Protein AF-A0A534B224-F1 (afdb_monomer_lite)

pLDDT: mean 83.34, std 14.62, range [36.91, 98.44]

Foldseek 3Di:
DFQLLLLLLLLVVLLCVQPVVCPQNNPVQLLCLLVVCVVVQPDPPPPDDDDDDLPDAQDPSLSVSSSSSSVSSVVVNCVVAVLVVVLSCVLVVNDVVLVVLLVVLLQLLLVLLPQQDPQAGALVRPSLVVLLVVLVVVVVVVVVVVVPPDVPDPPPPCPPLPPVLVVSLVVSVVSLVVSCVVPVSSSSSSVSSSVVSSVQCSVLVVLVVLLSVLSSQLSSLVSNLVNLCCSQPVVVRFYAHEDPPDDLVRVLVVSCVQQVVLCVVVVLDDDDSVVNNQQYPPDPDHGHRCPSSSSSSSSSSCVSRNVVSVVSSVVSVVVSVVSSGDGDNDSVSSVVSVVSVVVSVVVVD

Sequence (349 aa):
MHERALRTVLLIQAIEETDQDGDVLPMADRVQATRAIEEDSPLGDSSSPVDAQVQAPLSSADEWFLTRRAEALLANLRTRSPGVDHVLAVAGGATWLDRAMLAVAFAVGVVLATLDGDRRINILGLPLIGLIAWNVFAYVALISATLHVHPERVRPRRWRGSLYARWVRARIEALVGHSTRFNAPLAPGLRRFAADWWDIAQPLFMVRARRLLHFAAACVALGLIAGFCVRGFVLRYPAGWHSTFLGPESAHASLIALYGPASALSGIAIPSAQEIAALRWTSPTGGAEAGEWVRLMAWTAMLYIVVPRLLAALASTLELWRLSRRLTIPAALCGYMGVLLVRAHAETT

Radius of gyration: 28.97 Å; chains: 1; bounding box: 60×49×91 Å

Secondary structure (DSSP, 8-state):
--HHHHHHHHHHHHHHHH-SS-SSS-HHHHHHHHHHHHHT-S-TT--------TTSPPPHHHHHHHHHHHHHHHHHHHHH-TTHHHHHHHHTT--HHHHHHHHHHHHHHHHHTTTT-TT-EETT-HHHHHHHHHHHHHHHHHHHHHHT--SS-----HHHHHHHHHHHHHHHHHHHHHHTTT-GGGHHHHHHHHHHHHHHHHHHHHHHHHHHHHHHHHHHHHHHHHHHHIIIIIS-PPEEB--SS--HHHHHHHHHHHHHHHHHHH--PPPPHHHHHHTB-SSSS--B-SHHHHHHHHHHHIIIIIHHHHHHHHHHHHHHHHHHHSPPPPHHHHHHHHHHHHHHHHHH-

Structure (mmCIF, N/CA/C/O backbone):
data_AF-A0A534B224-F1
#
_entry.id   AF-A0A534B224-F1
#
loop_
_atom_site.group_PDB
_atom_site.id
_atom_site.type_symbol
_atom_site.label_atom_id
_atom_site.label_alt_id
_atom_site.label_comp_id
_atom_site.label_asym_id
_atom_site.label_entity_id
_atom_site.label_seq_id
_atom_site.pdbx_PDB_ins_code
_atom_site.Cartn_x
_atom_site.Cartn_y
_atom_site.Cartn_z
_atom_site.occupancy
_atom_site.B_iso_or_equiv
_atom_site.auth_seq_id
_atom_site.auth_comp_id
_atom_site.auth_asym_id
_atom_site.auth_atom_id
_atom_site.pdbx_PDB_model_num
ATOM 1 N N . MET A 1 1 ? -6.129 4.812 24.482 1.00 83.06 1 MET A N 1
ATOM 2 C CA . MET A 1 1 ? -6.363 3.392 24.116 1.00 83.06 1 MET A CA 1
ATOM 3 C C . MET A 1 1 ? -5.811 2.988 22.732 1.00 83.06 1 MET A C 1
ATOM 5 O O . MET A 1 1 ? -5.885 3.761 21.780 1.00 83.06 1 MET A O 1
ATOM 9 N N . HIS A 1 2 ? -5.259 1.769 22.606 1.00 88.44 2 HIS A N 1
ATOM 10 C CA . HIS A 1 2 ? -4.788 1.180 21.333 1.00 88.44 2 HIS A CA 1
ATOM 11 C C . HIS A 1 2 ? -5.952 0.726 20.430 1.00 88.44 2 HIS A C 1
ATOM 13 O O . HIS A 1 2 ? -6.960 0.250 20.940 1.00 88.44 2 HIS A O 1
ATOM 19 N N . GLU A 1 3 ? -5.780 0.753 19.100 1.00 89.75 3 GLU A N 1
ATOM 20 C CA . GLU A 1 3 ? -6.808 0.365 18.110 1.00 89.75 3 GLU A CA 1
ATOM 21 C C . GLU A 1 3 ? -7.477 -0.984 18.403 1.00 89.75 3 GLU A C 1
ATOM 23 O O . GLU A 1 3 ? -8.702 -1.081 18.417 1.00 89.75 3 GLU A O 1
ATOM 28 N N . ARG A 1 4 ? -6.678 -2.030 18.649 1.00 89.19 4 ARG A N 1
ATOM 29 C CA . ARG A 1 4 ? -7.200 -3.380 18.900 1.00 89.19 4 ARG A CA 1
ATOM 30 C C . ARG A 1 4 ? -8.049 -3.432 20.170 1.00 89.19 4 ARG A C 1
ATOM 32 O O . ARG A 1 4 ? -9.108 -4.046 20.135 1.00 89.19 4 ARG A O 1
ATOM 39 N N . ALA A 1 5 ? -7.587 -2.790 21.243 1.00 89.62 5 ALA A N 1
ATOM 40 C CA . ALA A 1 5 ? -8.308 -2.718 22.510 1.00 89.62 5 ALA A CA 1
ATOM 41 C C . ALA A 1 5 ? -9.614 -1.936 22.338 1.00 89.62 5 ALA A C 1
ATOM 43 O O . ALA A 1 5 ? -10.682 -2.468 22.617 1.00 89.62 5 ALA A O 1
ATOM 44 N N . LEU A 1 6 ? -9.545 -0.738 21.748 1.00 90.88 6 LEU A N 1
ATOM 45 C CA . LEU A 1 6 ? -10.708 0.121 21.527 1.00 90.88 6 LEU A CA 1
ATOM 46 C C . LEU A 1 6 ? -11.786 -0.573 20.695 1.00 90.88 6 LEU A C 1
ATOM 48 O O . LEU A 1 6 ? -12.964 -0.508 21.023 1.00 90.88 6 LEU A O 1
ATOM 52 N N . ARG A 1 7 ? -11.385 -1.286 19.641 1.00 91.38 7 ARG A N 1
ATOM 53 C CA . ARG A 1 7 ? -12.313 -2.041 18.803 1.00 91.38 7 ARG A CA 1
ATOM 54 C C . ARG A 1 7 ? -13.016 -3.162 19.571 1.00 91.38 7 ARG A C 1
ATOM 56 O O . ARG A 1 7 ? -14.208 -3.366 19.373 1.00 91.38 7 ARG A O 1
ATOM 63 N N . THR A 1 8 ? -12.289 -3.888 20.419 1.00 92.38 8 THR A N 1
ATOM 64 C CA . THR A 1 8 ? -12.869 -4.937 21.270 1.00 92.38 8 THR A CA 1
ATOM 65 C C . THR A 1 8 ? -13.829 -4.340 22.297 1.00 92.38 8 THR A C 1
ATOM 67 O O . THR A 1 8 ? -14.944 -4.833 22.428 1.00 92.38 8 THR A O 1
ATOM 70 N N . VAL A 1 9 ? -13.439 -3.252 22.967 1.00 93.69 9 VAL A N 1
ATOM 71 C CA . VAL A 1 9 ? -14.279 -2.575 23.966 1.00 93.69 9 VAL A CA 1
ATOM 72 C C . VAL A 1 9 ? -15.565 -2.041 23.330 1.00 93.69 9 VAL A C 1
ATOM 74 O O . VAL A 1 9 ? -16.645 -2.336 23.826 1.00 93.69 9 VAL A O 1
ATOM 77 N N . LEU A 1 10 ? -15.476 -1.339 22.195 1.00 92.06 10 LEU A N 1
ATOM 78 C CA . LEU A 1 10 ? -16.653 -0.820 21.485 1.00 92.06 10 LEU A CA 1
ATOM 79 C C . LEU A 1 10 ? -17.579 -1.931 20.988 1.00 92.06 10 LEU A C 1
ATOM 81 O O . LEU A 1 10 ? -18.794 -1.761 20.988 1.00 92.06 10 LEU A O 1
ATOM 85 N N . LEU A 1 11 ? -17.022 -3.066 20.560 1.00 91.88 11 LEU A N 1
ATOM 86 C CA . LEU A 1 11 ? -17.828 -4.214 20.159 1.00 91.88 11 LEU A CA 1
ATOM 87 C C . LEU A 1 11 ? -18.630 -4.758 21.346 1.00 91.88 11 LEU A C 1
ATOM 89 O O . LEU A 1 11 ? -19.833 -4.964 21.216 1.00 91.88 11 LEU A O 1
ATOM 93 N N . ILE A 1 12 ? -17.973 -4.984 22.486 1.00 93.75 12 ILE A N 1
ATOM 94 C CA . ILE A 1 12 ? -18.629 -5.507 23.688 1.00 93.75 12 ILE A CA 1
ATOM 95 C C . ILE A 1 12 ? -19.667 -4.518 24.214 1.00 93.75 12 ILE A C 1
ATOM 97 O O . ILE A 1 12 ? -20.795 -4.931 24.463 1.00 93.75 12 ILE A O 1
ATOM 101 N N . GLN A 1 13 ? -19.338 -3.226 24.286 1.00 93.38 13 GLN A N 1
ATOM 102 C CA . GLN A 1 13 ? -20.291 -2.178 24.653 1.00 93.38 13 GLN A CA 1
ATOM 103 C C . GLN A 1 13 ? -21.533 -2.219 23.750 1.00 93.38 13 GLN A C 1
ATOM 105 O O . GLN A 1 13 ? -22.661 -2.271 24.236 1.00 93.38 13 GLN A O 1
ATOM 110 N N . ALA A 1 14 ? -21.341 -2.225 22.428 1.00 91.75 14 ALA A N 1
ATOM 111 C CA . ALA A 1 14 ? -22.449 -2.222 21.480 1.00 91.75 14 ALA A CA 1
ATOM 112 C C . ALA A 1 14 ? -23.336 -3.469 21.612 1.00 91.75 14 ALA A C 1
ATOM 114 O O . ALA A 1 14 ? -24.552 -3.374 21.436 1.00 91.75 14 ALA A O 1
ATOM 115 N N . ILE A 1 15 ? -22.749 -4.630 21.923 1.00 91.19 15 ILE A N 1
ATOM 116 C CA . ILE A 1 15 ? -23.513 -5.850 22.183 1.00 91.19 15 ILE A CA 1
ATOM 117 C C . ILE A 1 15 ? -24.259 -5.735 23.510 1.00 91.19 15 ILE A C 1
A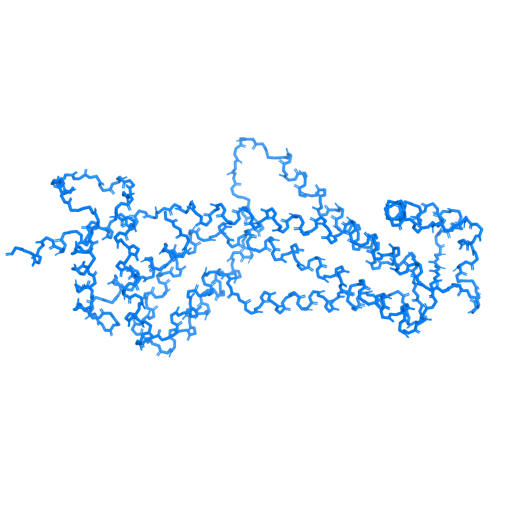TOM 119 O O . ILE A 1 15 ? -25.466 -5.914 23.507 1.00 91.19 15 ILE A O 1
ATOM 123 N N . GLU A 1 16 ? -23.609 -5.379 24.617 1.00 91.75 16 GLU A N 1
ATOM 124 C CA . GLU A 1 16 ? -24.275 -5.302 25.925 1.00 91.75 16 GLU A CA 1
ATOM 125 C C . GLU A 1 16 ? -25.438 -4.300 25.957 1.00 91.75 16 GLU A C 1
ATOM 127 O O . GLU A 1 16 ? -26.444 -4.559 26.616 1.00 91.75 16 GLU A O 1
ATOM 132 N N . GLU A 1 17 ? -25.326 -3.183 25.234 1.00 90.25 17 GLU A N 1
ATOM 133 C CA . GLU A 1 17 ? -26.388 -2.174 25.148 1.00 90.25 17 GLU A CA 1
ATOM 134 C C . GLU A 1 17 ? -27.575 -2.604 24.271 1.00 90.25 17 GLU A C 1
ATOM 136 O O . GLU A 1 17 ? -28.665 -2.046 24.404 1.00 90.25 17 GLU A O 1
ATOM 141 N N . THR A 1 18 ? -27.376 -3.568 23.366 1.00 89.44 18 THR A N 1
ATOM 142 C CA . THR A 1 18 ? -28.426 -4.063 22.457 1.00 89.44 18 THR A CA 1
ATOM 143 C C . THR A 1 18 ? -28.993 -5.423 22.863 1.00 89.44 18 THR A C 1
ATOM 145 O O . THR A 1 18 ? -30.154 -5.694 22.580 1.00 89.44 18 THR A O 1
ATOM 148 N N . ASP A 1 19 ? -28.205 -6.245 23.550 1.00 89.44 19 ASP A N 1
ATOM 149 C CA . ASP A 1 19 ? -28.569 -7.532 24.134 1.00 89.44 19 ASP A CA 1
ATOM 150 C C . ASP A 1 19 ? -28.943 -7.321 25.609 1.00 89.44 19 ASP A C 1
ATOM 152 O O . ASP A 1 19 ? -28.160 -7.623 26.510 1.00 89.44 19 ASP A O 1
ATOM 156 N N . GLN A 1 20 ? -30.098 -6.707 25.879 1.00 84.44 20 GLN A N 1
ATOM 157 C CA . GLN A 1 20 ? -30.516 -6.450 27.266 1.00 84.44 20 GLN A CA 1
ATOM 158 C C . GLN A 1 20 ? -30.971 -7.724 27.986 1.00 84.44 20 GLN A C 1
ATOM 160 O O . GLN A 1 20 ? -30.754 -7.840 29.191 1.00 84.44 20 GLN A O 1
ATOM 165 N N . ASP A 1 21 ? -31.510 -8.688 27.240 1.00 84.50 21 ASP A N 1
ATOM 166 C CA . ASP A 1 21 ? -32.014 -9.959 27.771 1.00 84.50 21 ASP A CA 1
ATOM 167 C C . ASP A 1 21 ? -30.888 -10.979 28.034 1.00 84.50 21 ASP A C 1
ATOM 169 O O . ASP A 1 21 ? -31.048 -11.903 28.831 1.00 84.50 21 ASP A O 1
ATOM 173 N N . GLY A 1 22 ? -29.703 -10.775 27.444 1.00 85.75 22 GLY A N 1
ATOM 174 C CA . GLY A 1 22 ? -28.538 -11.636 27.653 1.00 85.75 22 GLY A CA 1
ATOM 175 C C . GLY A 1 22 ? -28.543 -12.901 26.797 1.00 85.75 22 GLY A C 1
ATOM 176 O O . GLY A 1 22 ? -27.913 -13.891 27.172 1.00 85.75 22 GLY A O 1
ATOM 177 N N . ASP A 1 23 ? -29.220 -12.862 25.652 1.00 85.44 23 ASP A N 1
ATOM 178 C CA . ASP A 1 23 ? -29.338 -13.967 24.701 1.00 85.44 23 ASP A CA 1
ATOM 179 C C . ASP A 1 23 ? -27.986 -14.328 24.071 1.00 85.44 23 ASP A C 1
ATOM 181 O O . ASP A 1 23 ? -27.708 -15.489 23.762 1.00 85.44 23 ASP A O 1
ATOM 185 N N . VAL A 1 24 ? -27.127 -13.327 23.858 1.00 84.62 24 VAL A N 1
ATOM 186 C CA . VAL A 1 24 ? -25.802 -13.495 23.241 1.00 84.62 24 VAL A CA 1
ATOM 187 C C . VAL A 1 24 ? -24.714 -13.580 24.306 1.00 84.62 24 VAL A C 1
ATOM 189 O O . VAL A 1 24 ? -23.822 -14.433 24.246 1.00 84.62 24 VAL A O 1
ATOM 192 N N . LEU A 1 25 ? -24.766 -12.653 25.257 1.00 88.62 25 LEU A N 1
ATOM 193 C CA . LEU A 1 25 ? -23.833 -12.505 26.363 1.00 88.62 25 LEU A CA 1
ATOM 194 C C . LEU A 1 25 ? -24.639 -12.582 27.664 1.00 88.62 25 LEU A C 1
ATOM 196 O O . LEU A 1 25 ? -25.170 -11.553 28.093 1.00 88.62 25 LEU A O 1
ATOM 200 N N . PRO A 1 26 ? -24.725 -13.769 28.297 1.00 90.56 26 PRO A N 1
ATOM 201 C CA . PRO A 1 26 ? -25.485 -13.960 29.527 1.00 90.56 26 PRO A CA 1
ATOM 202 C C . PRO A 1 26 ? -25.066 -12.989 30.629 1.00 90.56 26 PRO A C 1
ATOM 204 O O . PRO A 1 26 ? -23.881 -12.690 30.783 1.00 90.56 26 PRO A O 1
ATOM 207 N N . MET A 1 27 ? -26.023 -12.540 31.445 1.00 88.88 27 MET A N 1
ATOM 208 C CA . MET A 1 27 ? -25.743 -11.612 32.552 1.00 88.88 27 MET A CA 1
ATOM 209 C C . MET A 1 27 ? -24.713 -12.174 33.536 1.00 88.88 27 MET A C 1
ATOM 211 O O . MET A 1 27 ? -23.845 -11.438 33.998 1.00 88.88 27 MET A O 1
ATOM 215 N N . ALA A 1 28 ? -24.751 -13.487 33.787 1.00 87.75 28 ALA A N 1
ATOM 216 C CA . ALA A 1 28 ? -23.775 -14.166 34.636 1.00 87.75 28 ALA A CA 1
ATOM 217 C C . ALA A 1 28 ? -22.335 -13.980 34.128 1.00 87.75 28 ALA A C 1
ATOM 219 O O . ALA A 1 28 ? -21.459 -13.629 34.913 1.00 87.75 28 ALA A O 1
ATOM 220 N N . ASP A 1 29 ? -22.102 -14.119 32.818 1.00 89.88 29 ASP A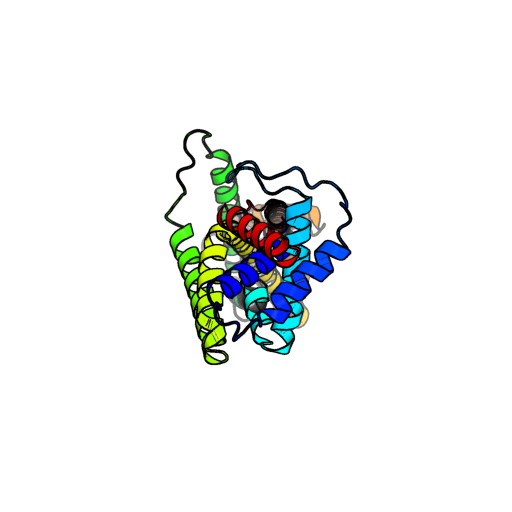 N 1
ATOM 221 C CA . ASP A 1 29 ? -20.779 -13.915 32.218 1.00 89.88 29 ASP A CA 1
ATOM 222 C C . ASP A 1 29 ? -20.327 -12.455 32.351 1.00 89.88 29 ASP A C 1
ATOM 224 O O . ASP A 1 29 ? -19.154 -12.190 32.611 1.00 89.88 29 ASP A O 1
ATOM 228 N N . ARG A 1 30 ? -21.254 -11.498 32.188 1.00 90.25 30 ARG A N 1
ATOM 229 C CA . ARG A 1 30 ? -20.976 -10.054 32.312 1.00 90.25 30 ARG A CA 1
ATOM 230 C C . ARG A 1 30 ? -20.529 -9.680 33.716 1.00 90.25 30 ARG A C 1
ATOM 232 O O . ARG A 1 30 ? -19.596 -8.891 33.853 1.00 90.25 30 ARG A O 1
ATOM 239 N N . VAL A 1 31 ? -21.204 -10.234 34.720 1.00 87.88 31 VAL A N 1
ATOM 240 C CA . VAL A 1 31 ? -20.917 -10.028 36.142 1.00 87.88 31 VAL A CA 1
ATOM 241 C C . VAL A 1 31 ? -19.627 -10.738 36.540 1.00 87.88 31 VAL A C 1
ATOM 243 O O . VAL A 1 31 ? -18.758 -10.133 37.161 1.00 87.88 31 VAL A O 1
ATOM 246 N N . GLN A 1 32 ? -19.458 -11.998 36.131 1.00 87.81 32 GLN A N 1
ATOM 247 C CA . GLN A 1 32 ? -18.243 -12.765 36.398 1.00 87.81 32 GLN A CA 1
ATOM 248 C C . GLN A 1 32 ? -17.008 -12.080 35.803 1.00 87.81 32 GLN A C 1
ATOM 250 O O . GLN A 1 32 ? -15.982 -11.996 36.469 1.00 87.81 32 GLN A O 1
ATOM 255 N N . ALA A 1 33 ? -17.105 -11.554 34.578 1.00 88.69 33 ALA A N 1
ATOM 256 C CA . ALA A 1 33 ? -16.012 -10.821 33.947 1.00 88.69 33 ALA A CA 1
ATOM 257 C C . ALA A 1 33 ? -15.689 -9.499 34.657 1.00 88.69 33 ALA A C 1
ATOM 259 O O . ALA A 1 33 ? -14.536 -9.088 34.646 1.00 88.69 33 ALA A O 1
ATOM 260 N N . THR A 1 34 ? -16.674 -8.828 35.261 1.00 88.06 34 THR A N 1
ATOM 261 C CA . THR A 1 34 ? -16.423 -7.649 36.104 1.00 88.06 34 THR A CA 1
ATOM 262 C C . THR A 1 34 ? -15.674 -8.055 37.371 1.00 88.06 34 THR A C 1
ATOM 264 O O . THR A 1 34 ? -14.555 -7.590 37.580 1.00 88.06 34 THR A O 1
ATOM 267 N N . ARG A 1 35 ? -16.229 -8.994 38.151 1.00 84.94 35 ARG A N 1
ATOM 268 C CA . ARG A 1 35 ? -15.642 -9.437 39.426 1.00 84.94 35 ARG A CA 1
ATOM 269 C C . ARG A 1 35 ? -14.226 -9.982 39.272 1.00 84.94 35 ARG A C 1
ATOM 271 O O . ARG A 1 35 ? -13.337 -9.579 40.008 1.00 84.94 35 ARG A O 1
ATOM 278 N N . ALA A 1 36 ? -13.993 -10.830 38.270 1.00 85.38 36 ALA A N 1
ATOM 279 C CA . ALA A 1 36 ? -12.676 -11.420 38.036 1.00 85.38 36 ALA A CA 1
ATOM 280 C C . ALA A 1 36 ? -11.583 -10.372 37.757 1.00 85.38 36 ALA A C 1
ATOM 282 O O . ALA A 1 36 ? -10.419 -10.616 38.050 1.00 85.38 36 ALA A O 1
ATOM 283 N N . ILE A 1 37 ? -11.934 -9.218 37.176 1.00 86.88 37 ILE A N 1
ATOM 284 C CA . ILE A 1 37 ? -10.973 -8.144 36.890 1.00 86.88 37 ILE A CA 1
ATOM 285 C C . ILE A 1 37 ? -10.833 -7.179 38.071 1.00 86.88 37 ILE A C 1
ATOM 287 O O . ILE A 1 37 ? -9.756 -6.621 38.258 1.00 86.88 37 ILE A O 1
ATOM 291 N N . GLU A 1 38 ? -11.881 -6.991 38.875 1.00 80.75 38 GLU A N 1
ATOM 292 C CA . GLU A 1 38 ? -11.796 -6.240 40.136 1.00 80.75 38 GLU A CA 1
ATOM 293 C C . GLU A 1 38 ? -10.892 -6.950 41.148 1.00 80.75 38 GLU A C 1
ATOM 295 O O . GLU A 1 38 ? -10.031 -6.307 41.744 1.00 80.75 38 GLU A O 1
ATOM 300 N N . GLU A 1 39 ? -11.027 -8.274 41.277 1.00 78.81 39 GLU A N 1
ATOM 301 C CA . GLU A 1 39 ? -10.177 -9.111 42.137 1.00 78.81 39 GLU A CA 1
ATOM 302 C C . GLU A 1 39 ? -8.695 -9.068 41.722 1.00 78.81 39 GLU A C 1
ATOM 304 O O . GLU A 1 39 ? -7.812 -9.101 42.576 1.00 78.81 39 GLU A O 1
ATOM 309 N N . ASP A 1 40 ? -8.421 -8.959 40.419 1.00 72.19 40 ASP A N 1
ATOM 310 C CA . ASP A 1 40 ? -7.070 -8.938 39.837 1.00 72.19 40 ASP A CA 1
ATOM 311 C C . ASP A 1 40 ? -6.558 -7.502 39.584 1.00 72.19 40 ASP A C 1
ATOM 313 O O . ASP A 1 40 ? -5.536 -7.292 38.921 1.00 72.19 40 ASP A O 1
ATOM 317 N N . SER A 1 41 ? -7.283 -6.483 40.067 1.00 68.94 41 SER A N 1
ATOM 318 C CA . SER A 1 41 ? -6.959 -5.083 39.804 1.00 68.94 41 SER A CA 1
ATOM 319 C C . SER A 1 41 ? -5.639 -4.697 40.490 1.00 68.94 41 SER A C 1
ATOM 321 O O . SER A 1 41 ? -5.540 -4.729 41.718 1.00 68.94 41 SER A O 1
ATOM 323 N N . PRO A 1 42 ? -4.613 -4.248 39.739 1.00 61.03 42 PRO A N 1
ATOM 324 C CA . PRO A 1 42 ? -3.318 -3.850 40.300 1.00 61.03 42 PRO A CA 1
ATOM 325 C C . PRO A 1 42 ? -3.377 -2.542 41.112 1.00 61.03 42 PRO A C 1
ATOM 327 O O . PRO A 1 42 ? -2.358 -2.094 41.633 1.00 61.03 42 PRO A O 1
ATOM 330 N N . LEU A 1 43 ? -4.551 -1.910 41.187 1.00 56.69 43 LEU A N 1
ATOM 331 C CA . LEU A 1 43 ? -4.833 -0.668 41.901 1.00 56.69 43 LEU A CA 1
ATOM 332 C C . LEU A 1 43 ? -5.905 -0.936 42.967 1.00 56.69 43 LEU A C 1
ATOM 334 O O . LEU A 1 43 ? -7.001 -0.384 42.913 1.00 56.69 43 LEU A O 1
ATOM 338 N N . GLY A 1 44 ? -5.607 -1.823 43.917 1.00 47.72 44 GLY A N 1
ATOM 339 C CA . GLY A 1 44 ? -6.351 -1.862 45.176 1.00 47.72 44 GLY A CA 1
ATOM 340 C C . GLY A 1 44 ? -6.197 -0.515 45.895 1.00 47.72 44 GLY A C 1
ATOM 341 O O . GLY A 1 44 ? -5.083 -0.001 45.979 1.00 47.72 44 GLY A O 1
ATOM 342 N N . ASP A 1 45 ? -7.305 0.051 46.375 1.00 46.28 45 ASP A N 1
ATOM 343 C CA . ASP A 1 45 ? -7.405 1.259 47.222 1.00 46.28 45 ASP A CA 1
ATOM 344 C C . ASP A 1 45 ? -7.381 2.667 46.588 1.00 46.28 45 ASP A C 1
ATOM 346 O O . ASP A 1 45 ? -7.173 3.652 47.296 1.00 46.28 45 ASP A O 1
ATOM 350 N N . SER A 1 46 ? -7.700 2.851 45.303 1.00 44.88 46 SER A N 1
ATOM 351 C CA . SER A 1 46 ? -8.012 4.198 44.768 1.00 44.88 46 SER A CA 1
ATOM 352 C C . SER A 1 46 ? -9.497 4.424 44.475 1.00 44.88 46 SER A C 1
ATOM 354 O O . SER A 1 46 ? -9.869 5.130 43.541 1.00 44.88 46 SER A O 1
ATOM 356 N N . SER A 1 47 ? -10.375 3.881 45.318 1.00 44.44 47 SER A N 1
ATOM 357 C CA . SER A 1 47 ? -11.772 4.311 45.395 1.00 44.44 47 SER A CA 1
ATOM 358 C C . SER A 1 47 ? -11.867 5.640 46.156 1.00 44.44 47 SER A C 1
ATOM 360 O O . SER A 1 47 ? -12.092 5.660 47.366 1.00 44.44 47 SER A O 1
ATOM 362 N N . SER A 1 48 ? -11.702 6.770 45.461 1.00 41.06 48 SER A N 1
ATOM 363 C CA . SER A 1 48 ? -12.294 8.024 45.945 1.00 41.06 48 SER A CA 1
ATOM 364 C C . SER A 1 48 ? -13.789 8.039 45.606 1.00 41.06 48 SER A C 1
ATOM 366 O O . SER A 1 48 ? -14.157 7.639 44.498 1.00 41.06 48 SER A O 1
ATOM 368 N N . PRO A 1 49 ? -14.658 8.489 46.532 1.00 44.72 49 PRO A N 1
ATOM 369 C CA . PRO A 1 49 ? -16.092 8.476 46.313 1.00 44.72 49 PRO A CA 1
ATOM 370 C C . PRO A 1 49 ? -16.478 9.433 45.187 1.00 44.72 49 PRO A C 1
ATOM 372 O O . PRO A 1 49 ? -16.042 10.580 45.145 1.00 44.72 49 PRO A O 1
ATOM 375 N N . VAL A 1 50 ? -17.305 8.899 44.291 1.00 49.12 50 VAL A N 1
ATOM 376 C CA . VAL A 1 50 ? -18.475 9.520 43.661 1.00 49.12 50 VAL A CA 1
ATOM 377 C C . VAL A 1 50 ? -18.615 11.021 43.940 1.00 49.12 50 VAL A C 1
ATOM 379 O O . VAL A 1 50 ? -19.281 11.412 44.886 1.00 49.12 50 VAL A O 1
ATOM 382 N N . ASP A 1 51 ? -18.051 11.846 43.060 1.00 36.91 51 ASP A N 1
ATOM 383 C CA . ASP A 1 51 ? -18.644 13.131 42.697 1.00 36.91 51 ASP A CA 1
ATOM 384 C C . ASP A 1 51 ? -18.286 13.481 41.245 1.00 36.91 51 ASP A C 1
ATOM 386 O O . ASP A 1 51 ? -17.154 13.789 40.880 1.00 36.91 51 ASP A O 1
ATOM 390 N N . ALA A 1 52 ? -19.307 13.338 40.401 1.00 44.50 52 ALA A N 1
ATOM 391 C CA . ALA A 1 52 ? -19.520 13.950 39.097 1.00 44.50 52 ALA A CA 1
ATOM 392 C C . ALA A 1 52 ? -18.319 14.623 38.398 1.00 44.50 52 ALA A C 1
ATOM 394 O O . ALA A 1 52 ? -18.170 15.841 38.427 1.00 44.50 52 ALA A O 1
ATOM 395 N N . GLN A 1 53 ? -17.613 13.865 37.558 1.00 42.16 53 GLN A N 1
ATOM 396 C CA . GLN A 1 53 ? -17.079 14.404 36.304 1.00 42.16 53 GLN A CA 1
ATOM 397 C C . GLN A 1 53 ? -17.391 13.442 35.156 1.00 42.16 53 GLN A C 1
ATOM 399 O O . GLN A 1 53 ? -16.544 12.718 34.648 1.00 42.16 53 GLN A O 1
ATOM 404 N N . VAL A 1 54 ? -18.641 13.515 34.687 1.00 47.59 54 VAL A N 1
ATOM 405 C CA . VAL A 1 54 ? -19.183 12.848 33.480 1.00 47.59 54 VAL A CA 1
ATOM 406 C C . VAL A 1 54 ? -18.411 13.223 32.189 1.00 47.59 54 VAL A C 1
ATOM 408 O O . VAL A 1 54 ? -18.708 12.734 31.104 1.00 47.59 54 VAL A O 1
ATOM 411 N N . GLN A 1 55 ? -17.388 14.077 32.285 1.00 46.72 55 GLN A N 1
ATOM 412 C CA . GLN A 1 55 ? -16.596 14.599 31.169 1.00 46.72 55 GLN A CA 1
ATOM 413 C C . GLN A 1 55 ? -15.075 14.525 31.384 1.00 46.72 55 GLN A C 1
ATOM 415 O O . GLN A 1 55 ? -14.333 15.003 30.524 1.00 46.72 55 GLN A O 1
ATOM 420 N N . ALA A 1 56 ? -14.584 13.930 32.480 1.00 54.03 56 ALA A N 1
ATOM 421 C CA . ALA A 1 56 ? -13.150 13.677 32.603 1.00 54.03 56 ALA A CA 1
ATOM 422 C C . ALA A 1 56 ? -12.724 12.569 31.613 1.00 54.03 56 ALA A C 1
ATOM 424 O O . ALA A 1 56 ? -13.470 11.605 31.406 1.00 54.03 56 ALA A O 1
ATOM 425 N N . PRO A 1 57 ? -11.556 12.693 30.957 1.00 67.56 57 PRO A N 1
ATOM 426 C CA . PRO A 1 57 ? -11.015 11.607 30.148 1.00 67.56 57 PRO A CA 1
ATOM 427 C C . PRO A 1 57 ? -10.797 10.366 31.026 1.00 67.56 57 PRO A C 1
ATOM 429 O O . PRO A 1 57 ? -10.325 10.500 32.154 1.00 67.56 57 PRO A O 1
ATOM 432 N N . LEU A 1 58 ? -11.140 9.178 30.505 1.00 77.38 58 LEU A N 1
ATOM 433 C CA . LEU A 1 58 ? -10.928 7.899 31.197 1.00 77.38 58 LEU A CA 1
ATOM 434 C C . LEU A 1 58 ? -9.488 7.804 31.717 1.00 77.38 58 LEU A C 1
ATOM 436 O O . LEU A 1 58 ? -8.541 8.108 30.985 1.00 77.38 58 LEU A O 1
ATOM 440 N N . SER A 1 59 ? -9.324 7.379 32.969 1.00 83.69 59 SER A N 1
ATOM 441 C CA . SER A 1 59 ? -7.998 7.168 33.543 1.00 83.69 59 SER A CA 1
ATOM 442 C C . SER A 1 59 ? -7.318 5.944 32.916 1.00 83.69 59 SER A C 1
ATOM 444 O O . SER A 1 59 ? -7.958 5.078 32.314 1.00 83.69 59 SER A O 1
ATOM 446 N N . SER A 1 60 ? -5.998 5.821 33.081 1.00 82.88 60 SER A N 1
ATOM 447 C CA . SER A 1 60 ? -5.262 4.627 32.634 1.00 82.88 60 SER A CA 1
ATOM 448 C C . SER A 1 60 ? -5.768 3.336 33.296 1.00 82.88 60 SER A C 1
ATOM 450 O O . SER A 1 60 ? -5.695 2.272 32.683 1.00 82.88 60 SER A O 1
ATOM 452 N N . ALA A 1 61 ? -6.278 3.433 34.529 1.00 83.94 61 ALA A N 1
ATOM 453 C CA . ALA A 1 61 ? -6.888 2.324 35.258 1.00 83.94 61 ALA A CA 1
ATOM 454 C C . ALA A 1 61 ? -8.211 1.907 34.606 1.00 83.94 61 ALA A C 1
ATOM 456 O O . ALA A 1 61 ? -8.422 0.726 34.333 1.00 83.94 61 ALA A O 1
ATOM 457 N N . ASP A 1 62 ? -9.041 2.890 34.250 1.00 85.25 62 ASP A N 1
ATOM 458 C CA . ASP A 1 62 ? -10.315 2.660 33.574 1.00 85.25 62 ASP A CA 1
ATOM 459 C C . ASP A 1 62 ? -10.112 2.028 32.193 1.00 85.25 62 ASP A C 1
ATOM 461 O O . ASP A 1 62 ? -10.788 1.066 31.824 1.00 85.25 62 ASP A O 1
ATOM 465 N N . GLU A 1 63 ? -9.138 2.530 31.424 1.00 87.75 63 GLU A N 1
ATOM 466 C CA . GLU A 1 63 ? -8.769 1.944 30.134 1.00 87.75 63 GLU A CA 1
ATOM 467 C C . GLU A 1 63 ? -8.316 0.483 30.279 1.00 87.75 63 GLU A C 1
ATOM 469 O O . GLU A 1 63 ? -8.679 -0.360 29.450 1.00 87.75 63 GLU A O 1
ATOM 474 N N . TRP A 1 64 ? -7.518 0.179 31.308 1.00 88.31 64 TRP A N 1
ATOM 475 C CA . TRP A 1 64 ? -7.042 -1.176 31.584 1.00 88.31 64 TRP A CA 1
ATOM 476 C C . TRP A 1 64 ? -8.200 -2.107 31.950 1.00 88.31 64 TRP A C 1
ATOM 478 O O . TRP A 1 64 ? -8.340 -3.161 31.324 1.00 88.31 64 TRP A O 1
ATOM 488 N N . PHE A 1 65 ? -9.062 -1.683 32.878 1.00 89.75 65 PHE A N 1
ATOM 489 C CA . PHE A 1 65 ? -10.235 -2.437 33.317 1.00 89.75 65 PHE A CA 1
ATOM 490 C C . PHE A 1 65 ? -11.162 -2.753 32.139 1.00 89.75 65 PHE A C 1
ATOM 492 O O . PHE A 1 65 ? -11.459 -3.921 31.875 1.00 89.75 65 PHE A O 1
ATOM 499 N N . LEU A 1 66 ? -11.545 -1.732 31.359 1.00 91.44 66 LEU A N 1
ATOM 500 C CA . LEU A 1 66 ? -12.402 -1.904 30.183 1.00 91.44 66 LEU A CA 1
ATOM 501 C C . LEU A 1 66 ? -11.784 -2.866 29.170 1.00 91.44 66 LEU A C 1
ATOM 503 O O . LEU A 1 66 ? -12.478 -3.731 28.637 1.00 91.44 66 LEU A O 1
ATOM 507 N N . THR A 1 67 ? -10.479 -2.736 28.911 1.00 92.38 67 THR A N 1
ATOM 508 C CA . THR A 1 67 ? -9.775 -3.611 27.965 1.00 92.38 67 THR A CA 1
ATOM 509 C C . THR A 1 67 ? -9.820 -5.062 28.431 1.00 92.38 67 THR A C 1
ATOM 511 O O . THR A 1 67 ? -10.199 -5.935 27.652 1.00 92.38 67 THR A O 1
ATOM 514 N N . ARG A 1 68 ? -9.467 -5.328 29.693 1.00 92.19 68 ARG A N 1
ATOM 515 C CA . ARG A 1 68 ? -9.411 -6.689 30.240 1.00 92.19 68 ARG A CA 1
ATOM 516 C C . ARG A 1 68 ? -10.781 -7.341 30.314 1.00 92.19 68 ARG A C 1
ATOM 518 O O . ARG A 1 68 ? -10.938 -8.469 29.846 1.00 92.19 68 ARG A O 1
ATOM 525 N N . ARG A 1 69 ? -11.783 -6.610 30.802 1.00 92.94 69 ARG A N 1
ATOM 526 C CA . ARG A 1 69 ? -13.169 -7.080 30.841 1.00 92.94 69 ARG A CA 1
ATOM 527 C C . ARG A 1 69 ? -13.680 -7.407 29.438 1.00 92.94 69 ARG A C 1
ATOM 529 O O . ARG A 1 69 ? -14.238 -8.479 29.212 1.00 92.94 69 ARG A O 1
ATOM 536 N N . ALA A 1 70 ? -13.445 -6.521 28.469 1.00 93.75 70 ALA A N 1
ATOM 537 C CA . ALA A 1 70 ? -13.875 -6.749 27.094 1.00 93.75 70 ALA A CA 1
ATOM 538 C C . ALA A 1 70 ? -13.136 -7.926 26.431 1.00 93.75 70 ALA A C 1
ATOM 540 O O . ALA A 1 70 ? -13.735 -8.657 25.646 1.00 93.75 70 ALA A O 1
ATOM 541 N N . GLU A 1 71 ? -11.856 -8.150 26.745 1.00 93.50 71 GLU A N 1
ATOM 542 C CA . GLU A 1 71 ? -11.108 -9.325 26.279 1.00 93.50 71 GLU A CA 1
ATOM 543 C C . GLU A 1 71 ? -11.665 -10.637 26.851 1.00 93.50 71 GLU A C 1
ATOM 545 O O . GLU A 1 71 ? -11.816 -11.601 26.094 1.00 93.50 71 GLU A O 1
ATOM 550 N N . ALA A 1 72 ? -12.024 -10.665 28.139 1.00 92.75 72 ALA A N 1
ATOM 551 C CA . ALA A 1 72 ? -12.654 -11.821 28.778 1.00 92.75 72 ALA A CA 1
ATOM 552 C C . ALA A 1 72 ? -14.024 -12.135 28.151 1.00 92.75 72 ALA A C 1
ATOM 554 O O . ALA A 1 72 ? -14.294 -13.269 27.753 1.00 92.75 72 ALA A O 1
ATOM 555 N N . LEU A 1 73 ? -14.860 -11.112 27.956 1.00 93.06 73 LEU A N 1
ATOM 556 C CA . LEU A 1 73 ? -16.164 -11.277 27.310 1.00 93.06 73 LEU A CA 1
ATOM 557 C C . LEU A 1 73 ? -16.047 -11.658 25.834 1.00 93.06 73 LEU A C 1
ATOM 559 O O . LEU A 1 73 ? -16.831 -12.472 25.350 1.00 93.06 73 LEU A O 1
ATOM 563 N N . LEU A 1 74 ? -15.045 -11.144 25.115 1.00 92.94 74 LEU A N 1
ATOM 564 C CA . LEU A 1 74 ? -14.782 -11.555 23.738 1.00 92.94 74 LEU A CA 1
ATOM 565 C C . LEU A 1 74 ? -14.385 -13.036 23.657 1.00 92.94 74 LEU A C 1
ATOM 567 O O . LEU A 1 74 ? -14.766 -13.710 22.700 1.00 92.94 74 LEU A O 1
ATOM 571 N N . ALA A 1 75 ? -13.636 -13.558 24.634 1.00 91.38 75 ALA A N 1
ATOM 572 C CA . ALA A 1 75 ? -13.299 -14.980 24.688 1.00 91.38 75 ALA A CA 1
ATOM 573 C C . ALA A 1 75 ? -14.560 -15.850 24.828 1.00 91.38 75 ALA A C 1
ATOM 575 O O . ALA A 1 75 ? -14.728 -16.798 24.060 1.00 91.38 75 ALA A O 1
ATOM 576 N N . ASN A 1 76 ? -15.486 -15.465 25.710 1.00 90.38 76 ASN A N 1
ATOM 577 C CA . ASN A 1 76 ? -16.779 -16.141 25.870 1.00 90.38 76 ASN A CA 1
ATOM 578 C C . ASN A 1 76 ? -17.678 -15.981 24.635 1.00 90.38 76 ASN A C 1
ATOM 580 O O . ASN A 1 76 ? -18.392 -16.899 24.243 1.00 90.38 76 ASN A O 1
ATOM 584 N N . LEU A 1 77 ? -17.631 -14.828 23.970 1.00 89.06 77 LEU A N 1
ATOM 585 C CA . LEU A 1 77 ? -18.402 -14.587 22.754 1.00 89.06 77 LEU A CA 1
ATOM 586 C C . LEU A 1 77 ? -17.906 -15.444 21.578 1.00 89.06 77 LEU A C 1
ATOM 588 O O . LEU A 1 77 ? -18.711 -15.924 20.783 1.00 89.06 77 LEU A O 1
ATOM 592 N N . ARG A 1 78 ? -16.592 -15.674 21.468 1.00 89.44 78 ARG A N 1
ATOM 593 C CA . ARG A 1 78 ? -15.991 -16.496 20.403 1.00 89.44 78 ARG A CA 1
ATOM 594 C C . ARG A 1 78 ? -16.435 -17.951 20.436 1.00 89.44 78 ARG A C 1
ATOM 596 O O . ARG A 1 78 ? -16.595 -18.539 19.369 1.00 89.44 78 ARG A O 1
ATOM 603 N N . THR A 1 79 ? -16.640 -18.524 21.622 1.00 86.50 79 THR A N 1
ATOM 604 C CA . THR A 1 79 ? -17.096 -19.918 21.751 1.00 86.50 79 THR A CA 1
ATOM 605 C C . THR A 1 79 ? -18.520 -20.087 21.225 1.00 86.50 79 THR A C 1
ATOM 607 O O . THR A 1 79 ? -18.827 -21.098 20.601 1.00 86.50 79 THR A O 1
ATOM 610 N N . ARG A 1 80 ? -19.371 -19.069 21.411 1.00 84.19 80 ARG A N 1
ATOM 611 C CA . ARG A 1 80 ? -20.769 -19.065 20.953 1.00 84.19 80 ARG A CA 1
ATOM 612 C C . ARG A 1 80 ? -20.934 -18.564 19.517 1.00 84.19 80 ARG A C 1
ATOM 614 O O . ARG A 1 80 ? -21.884 -18.931 18.835 1.00 84.19 80 ARG A O 1
ATOM 621 N N . SER A 1 81 ? -20.050 -17.683 19.051 1.00 82.31 81 SER A N 1
ATOM 622 C CA . SER A 1 81 ? -20.177 -16.970 17.775 1.00 82.31 81 SER A CA 1
ATOM 623 C C . SER A 1 81 ? -18.814 -16.761 17.094 1.00 82.31 81 SER A C 1
ATOM 625 O O . SER A 1 81 ? -18.255 -15.660 17.140 1.00 82.31 81 SER A O 1
ATOM 627 N N . PRO A 1 82 ? -18.286 -17.766 16.367 1.00 78.38 82 PRO A N 1
ATOM 628 C CA . PRO A 1 82 ? -16.971 -17.669 15.720 1.00 78.38 82 PRO A CA 1
ATOM 629 C C . PRO A 1 82 ? -16.905 -16.596 14.616 1.00 78.38 82 PRO A C 1
ATOM 631 O O . PRO A 1 82 ? -15.831 -16.097 14.282 1.00 78.38 82 PRO A O 1
ATOM 634 N N . GLY A 1 83 ? -18.051 -16.173 14.066 1.00 76.19 83 GLY A N 1
ATOM 635 C CA . GLY A 1 83 ? -18.125 -15.121 13.044 1.00 76.19 83 GLY A CA 1
ATOM 636 C C . GLY A 1 83 ? -17.613 -13.744 13.497 1.00 76.19 83 GLY A C 1
ATOM 637 O O . GLY A 1 83 ? -17.291 -12.905 12.653 1.00 76.19 83 GLY A O 1
ATOM 638 N N . VAL A 1 84 ? -17.486 -13.511 14.809 1.00 81.88 84 VAL A N 1
ATOM 639 C CA . VAL A 1 84 ? -17.012 -12.239 15.382 1.00 81.88 84 VAL A CA 1
ATOM 640 C C . VAL A 1 84 ? -15.559 -11.939 15.007 1.00 81.88 84 VAL A C 1
ATOM 642 O O . VAL A 1 84 ? -15.212 -10.781 14.762 1.00 81.88 84 VAL A O 1
ATOM 645 N N . ASP A 1 85 ? -14.714 -12.962 14.864 1.00 82.00 85 ASP A N 1
ATOM 646 C CA . ASP A 1 85 ? -13.318 -12.764 14.462 1.00 82.00 85 ASP A CA 1
ATOM 647 C C . ASP A 1 85 ? -13.197 -12.220 13.038 1.00 82.00 85 ASP A C 1
ATOM 649 O O . ASP A 1 85 ? -12.321 -11.397 12.760 1.00 82.00 85 ASP A O 1
ATOM 653 N N . HIS A 1 86 ? -14.112 -12.604 12.143 1.00 78.06 86 HIS A N 1
ATOM 654 C CA . HIS A 1 86 ? -14.150 -12.051 10.794 1.00 78.06 86 HIS A CA 1
ATOM 655 C C . HIS A 1 86 ? -14.518 -10.562 10.812 1.00 78.06 86 HIS A C 1
ATOM 657 O O . HIS A 1 86 ? -13.865 -9.757 10.145 1.00 78.06 86 HIS A O 1
ATOM 663 N N . VAL A 1 87 ? -15.505 -10.175 11.629 1.00 80.19 87 VAL A N 1
ATOM 664 C CA . VAL A 1 87 ? -15.907 -8.769 11.800 1.00 80.19 87 VAL A CA 1
ATOM 665 C C . VAL A 1 87 ? -14.742 -7.938 12.342 1.00 80.19 87 VAL A C 1
ATOM 667 O O . VAL A 1 87 ? -14.410 -6.894 11.776 1.00 80.19 87 VAL A O 1
ATOM 670 N N . LEU A 1 88 ? -14.059 -8.423 13.384 1.00 82.00 88 LEU A N 1
ATOM 671 C CA . LEU A 1 88 ? -12.896 -7.746 13.962 1.00 82.00 88 LEU A CA 1
ATOM 672 C C . LEU A 1 88 ? -11.717 -7.668 12.976 1.00 82.00 88 LEU A C 1
ATOM 674 O O . LEU A 1 88 ? -11.050 -6.633 12.911 1.00 82.00 88 LEU A O 1
ATOM 678 N N . ALA A 1 89 ? -11.457 -8.713 12.185 1.00 78.88 89 ALA A N 1
ATOM 679 C CA . ALA A 1 89 ? -10.391 -8.713 11.181 1.00 78.88 89 ALA A CA 1
ATOM 680 C C . ALA A 1 89 ? -10.630 -7.666 10.080 1.00 78.88 89 ALA A C 1
ATOM 682 O O . ALA A 1 89 ? -9.725 -6.896 9.740 1.00 78.88 89 ALA A O 1
ATOM 683 N N . VAL A 1 90 ? -11.863 -7.577 9.573 1.00 75.69 90 VAL A N 1
ATOM 684 C CA . VAL A 1 90 ? -12.254 -6.590 8.555 1.00 75.69 90 VAL A CA 1
ATOM 685 C C . VAL A 1 90 ? -12.216 -5.178 9.129 1.00 75.69 90 VAL A C 1
ATOM 687 O O . VAL A 1 90 ? -11.664 -4.279 8.492 1.00 75.69 90 VAL A O 1
ATOM 690 N N . ALA A 1 91 ? -12.740 -4.967 10.337 1.00 77.38 91 ALA A N 1
ATOM 691 C CA . ALA A 1 91 ? -12.673 -3.673 11.012 1.00 77.38 91 ALA A CA 1
ATOM 692 C C . ALA A 1 91 ? -11.214 -3.227 11.266 1.00 77.38 91 ALA A C 1
ATOM 694 O O . ALA A 1 91 ? -10.912 -2.032 11.259 1.00 77.38 91 ALA A O 1
ATOM 695 N N . GLY A 1 92 ? -10.286 -4.183 11.396 1.00 75.50 92 GLY A N 1
ATOM 696 C CA . GLY A 1 92 ? -8.833 -3.971 11.422 1.00 75.50 92 GLY A CA 1
ATOM 697 C C . GLY A 1 92 ? -8.161 -3.760 10.070 1.00 75.50 92 GLY A C 1
ATOM 698 O O . GLY A 1 92 ? -6.950 -3.557 10.023 1.00 75.50 92 GLY A O 1
ATOM 699 N N . GLY A 1 93 ? -8.913 -3.796 8.971 1.00 71.94 93 GLY A N 1
ATOM 700 C CA . GLY A 1 93 ? -8.396 -3.585 7.622 1.00 71.94 93 GLY A CA 1
ATOM 701 C C . GLY A 1 93 ? -7.523 -4.723 7.093 1.00 71.94 93 GLY A C 1
ATOM 702 O O . GLY A 1 93 ? -6.785 -4.500 6.142 1.00 71.94 93 GLY A O 1
ATOM 703 N N . ALA A 1 94 ? -7.569 -5.915 7.695 1.00 66.06 94 ALA A N 1
ATOM 704 C CA . ALA A 1 94 ? -6.859 -7.084 7.192 1.00 66.06 94 ALA A CA 1
ATOM 705 C C . ALA A 1 94 ? -7.783 -7.862 6.255 1.00 66.06 94 ALA A C 1
ATOM 707 O O . ALA A 1 94 ? -8.648 -8.611 6.713 1.00 66.06 94 ALA A O 1
ATOM 708 N N . THR A 1 95 ? -7.635 -7.680 4.938 1.00 73.62 95 THR A N 1
ATOM 709 C CA 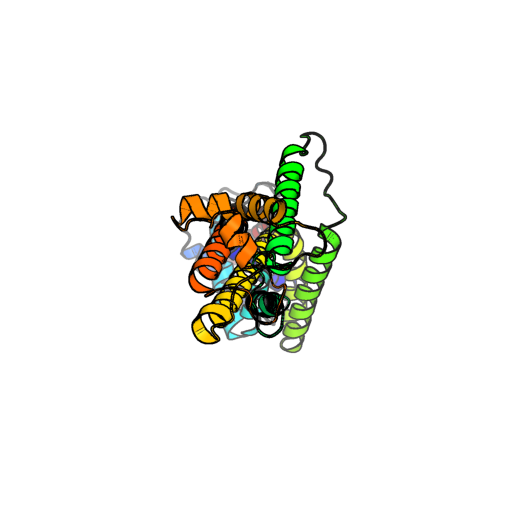. THR A 1 95 ? -8.504 -8.372 3.984 1.00 73.62 95 THR A CA 1
ATOM 710 C C . THR A 1 95 ? -7.729 -9.077 2.880 1.00 73.62 95 THR A C 1
ATOM 712 O O . THR A 1 95 ? -6.718 -8.599 2.374 1.00 73.62 95 THR A O 1
ATOM 715 N N . TRP A 1 96 ? -8.221 -10.251 2.476 1.00 78.69 96 TRP A N 1
ATOM 716 C CA . TRP A 1 96 ? -7.658 -10.996 1.347 1.00 78.69 96 TRP A CA 1
ATOM 717 C C . TRP A 1 96 ? -7.700 -10.187 0.040 1.00 78.69 96 TRP A C 1
ATOM 719 O O . TRP A 1 96 ? -6.846 -10.388 -0.820 1.00 78.69 96 TRP A O 1
ATOM 729 N N . LEU A 1 97 ? -8.645 -9.244 -0.075 1.00 79.38 97 LEU A N 1
ATOM 730 C CA . LEU A 1 97 ? -8.758 -8.326 -1.206 1.00 79.38 97 LEU A CA 1
ATOM 731 C C . LEU A 1 97 ? -7.521 -7.453 -1.381 1.00 79.38 97 LEU A C 1
ATOM 733 O O . LEU A 1 97 ? -7.152 -7.183 -2.517 1.00 79.38 97 LEU A O 1
ATOM 737 N N . ASP A 1 98 ? -6.860 -7.048 -0.295 1.00 85.44 98 ASP A N 1
ATOM 738 C CA . ASP A 1 98 ? -5.640 -6.246 -0.395 1.00 85.44 98 ASP A CA 1
ATOM 739 C C . ASP A 1 98 ? -4.545 -7.058 -1.099 1.00 85.44 98 ASP A C 1
ATOM 741 O O . ASP A 1 98 ? -3.890 -6.569 -2.015 1.00 85.44 98 ASP A O 1
ATOM 745 N N . ARG A 1 99 ? -4.414 -8.346 -0.752 1.00 89.88 99 ARG A N 1
ATOM 746 C CA . ARG A 1 99 ? -3.482 -9.266 -1.424 1.00 89.88 99 ARG A CA 1
ATOM 747 C C . ARG A 1 99 ? -3.875 -9.521 -2.878 1.00 89.88 99 ARG A C 1
ATOM 749 O O . ARG A 1 99 ? -3.006 -9.500 -3.743 1.00 89.88 99 ARG A O 1
ATOM 756 N N . ALA A 1 100 ? -5.163 -9.723 -3.153 1.00 91.00 100 ALA A N 1
ATOM 757 C CA . ALA A 1 100 ? -5.659 -9.900 -4.516 1.00 91.00 100 ALA A CA 1
ATOM 758 C C . ALA A 1 100 ? -5.385 -8.658 -5.383 1.00 91.00 100 ALA A C 1
ATOM 760 O O . ALA A 1 100 ? -4.908 -8.789 -6.504 1.00 91.00 100 ALA A O 1
ATOM 761 N N . MET A 1 101 ? -5.595 -7.454 -4.842 1.00 92.31 101 MET A N 1
ATOM 762 C CA . MET A 1 101 ? -5.283 -6.189 -5.509 1.00 92.31 101 MET A CA 1
ATOM 763 C C . MET A 1 101 ? -3.791 -6.083 -5.846 1.00 92.31 101 MET A C 1
ATOM 765 O O . MET A 1 101 ? -3.448 -5.692 -6.957 1.00 92.31 101 MET A O 1
ATOM 769 N N . LEU A 1 102 ? -2.898 -6.457 -4.922 1.00 95.81 102 LEU A N 1
ATOM 770 C CA . LEU A 1 102 ? -1.454 -6.461 -5.185 1.00 95.81 102 LEU A CA 1
ATOM 771 C C . LEU A 1 102 ? -1.061 -7.480 -6.264 1.00 95.81 102 LEU A C 1
ATOM 773 O O . LEU A 1 102 ? -0.238 -7.166 -7.123 1.00 95.81 102 LEU A O 1
ATOM 777 N N . ALA A 1 103 ? -1.676 -8.666 -6.263 1.00 96.62 103 ALA A N 1
ATOM 778 C CA . ALA A 1 103 ? -1.459 -9.672 -7.302 1.00 96.62 103 ALA A CA 1
ATOM 779 C C . ALA A 1 103 ? -1.933 -9.181 -8.681 1.00 96.62 103 ALA A C 1
ATOM 781 O O . ALA A 1 103 ? -1.207 -9.308 -9.664 1.00 96.62 103 ALA A O 1
ATOM 782 N N . VAL A 1 104 ? -3.111 -8.550 -8.747 1.00 97.38 104 VAL A N 1
ATOM 783 C CA . VAL A 1 104 ? -3.630 -7.928 -9.975 1.00 97.38 104 VAL A CA 1
ATOM 784 C C . VAL A 1 104 ? -2.714 -6.798 -10.438 1.00 97.38 104 VAL A C 1
ATOM 786 O O . VAL A 1 104 ? -2.379 -6.735 -11.614 1.00 97.38 104 VAL A O 1
ATOM 789 N N . ALA A 1 105 ? -2.254 -5.937 -9.531 1.00 97.69 105 ALA A N 1
ATOM 790 C CA . ALA A 1 105 ? -1.324 -4.859 -9.851 1.00 97.69 105 ALA A CA 1
ATOM 791 C C . ALA A 1 105 ? -0.013 -5.394 -10.453 1.00 97.69 105 ALA A C 1
ATOM 793 O O . ALA A 1 105 ? 0.462 -4.883 -11.465 1.00 97.69 105 ALA A O 1
ATOM 794 N N . PHE A 1 106 ? 0.539 -6.466 -9.881 1.00 98.31 106 PHE A N 1
ATOM 795 C CA . PHE A 1 106 ? 1.705 -7.145 -10.443 1.00 98.31 106 PHE A CA 1
ATOM 796 C C . PHE A 1 106 ? 1.423 -7.716 -11.840 1.00 98.31 106 PHE A C 1
ATOM 798 O O . PHE A 1 106 ? 2.193 -7.470 -12.767 1.00 98.31 106 PHE A O 1
ATOM 805 N N . ALA A 1 107 ? 0.300 -8.417 -12.018 1.00 97.88 107 ALA A N 1
ATOM 806 C CA . ALA A 1 107 ? -0.100 -8.964 -13.314 1.00 97.88 107 ALA A CA 1
ATOM 807 C C . ALA A 1 107 ? -0.275 -7.867 -14.379 1.00 97.88 107 ALA A C 1
ATOM 809 O O . ALA A 1 107 ? 0.203 -8.021 -15.500 1.00 97.88 107 ALA A O 1
ATOM 810 N N . VAL A 1 108 ? -0.876 -6.727 -14.019 1.00 97.69 108 VAL A N 1
ATOM 811 C CA . VAL A 1 108 ? -0.972 -5.543 -14.889 1.00 97.69 108 VAL A CA 1
ATOM 812 C C . VAL A 1 108 ? 0.416 -5.063 -15.307 1.00 97.69 108 VAL A C 1
ATOM 814 O O . VAL A 1 108 ? 0.622 -4.775 -16.479 1.00 97.69 108 VAL A O 1
ATOM 817 N N . GLY A 1 109 ? 1.381 -5.026 -14.387 1.00 97.00 109 GLY A N 1
ATOM 818 C CA . GLY A 1 109 ? 2.777 -4.721 -14.704 1.00 97.00 109 GLY A CA 1
ATOM 819 C C . GLY A 1 109 ? 3.375 -5.657 -15.757 1.00 97.00 109 GLY A C 1
ATOM 820 O O . GLY A 1 109 ? 3.958 -5.195 -16.735 1.00 97.00 109 GLY A O 1
ATOM 821 N N . VAL A 1 110 ? 3.187 -6.968 -15.590 1.00 96.25 110 VAL A N 1
ATOM 822 C CA . VAL A 1 110 ? 3.667 -7.978 -16.550 1.00 96.25 110 VAL A CA 1
ATOM 823 C C . VAL A 1 110 ? 3.035 -7.774 -17.929 1.00 96.25 110 VAL A C 1
ATOM 825 O O . VAL A 1 110 ? 3.737 -7.819 -18.936 1.00 96.25 110 VAL A O 1
ATOM 828 N N . VAL A 1 111 ? 1.728 -7.500 -17.982 1.00 95.19 111 VAL A N 1
ATOM 829 C CA . VAL A 1 111 ? 1.007 -7.220 -19.235 1.00 95.19 111 VAL A CA 1
ATOM 830 C C . VAL A 1 111 ? 1.479 -5.910 -19.871 1.00 95.19 111 VAL A C 1
ATOM 832 O O . VAL A 1 111 ? 1.669 -5.848 -21.079 1.00 95.19 111 VAL A O 1
ATOM 835 N N . LEU A 1 112 ? 1.742 -4.863 -19.085 1.00 94.50 112 LEU A N 1
ATOM 836 C CA . LEU A 1 112 ? 2.302 -3.613 -19.606 1.00 94.50 112 LEU A CA 1
ATOM 837 C C . LEU A 1 112 ? 3.638 -3.849 -20.320 1.00 94.50 112 LEU A C 1
ATOM 839 O O . LEU A 1 112 ? 3.897 -3.210 -21.338 1.00 94.50 112 LEU A O 1
ATOM 843 N N . ALA A 1 113 ? 4.449 -4.802 -19.850 1.00 92.06 113 ALA A N 1
ATOM 844 C CA . ALA A 1 113 ? 5.711 -5.139 -20.498 1.00 92.06 113 ALA A CA 1
ATOM 845 C C . ALA A 1 113 ? 5.523 -5.706 -21.910 1.00 92.06 113 ALA A C 1
ATOM 847 O O . ALA A 1 113 ? 6.482 -5.695 -22.671 1.00 92.06 113 ALA A O 1
ATOM 848 N N . THR A 1 114 ? 4.343 -6.206 -22.293 1.00 89.19 114 THR A N 1
ATOM 849 C CA . THR A 1 114 ? 4.099 -6.742 -23.644 1.00 89.19 114 THR A CA 1
ATOM 850 C C . THR A 1 114 ? 3.653 -5.676 -24.643 1.00 89.19 114 THR A C 1
ATOM 852 O O . THR A 1 114 ? 3.696 -5.925 -25.844 1.00 89.19 114 THR A O 1
ATOM 855 N N . LEU A 1 115 ? 3.274 -4.478 -24.184 1.00 86.62 115 LEU A N 1
ATOM 856 C CA . LEU A 1 115 ? 2.785 -3.396 -25.051 1.00 86.62 115 LEU A CA 1
ATOM 857 C C . LEU A 1 115 ? 3.878 -2.764 -25.934 1.00 86.62 115 LEU A C 1
ATOM 859 O O . LEU A 1 115 ? 3.557 -2.025 -26.859 1.00 86.62 115 LEU A O 1
ATOM 863 N N . ASP A 1 116 ? 5.152 -3.081 -25.693 1.00 74.12 116 ASP A N 1
ATOM 864 C CA . ASP A 1 116 ? 6.296 -2.600 -26.484 1.00 74.12 116 ASP A CA 1
ATOM 865 C C . ASP A 1 116 ? 6.538 -3.373 -27.800 1.00 74.12 116 ASP A C 1
ATOM 867 O O . ASP A 1 116 ? 7.496 -3.077 -28.518 1.00 74.12 116 ASP A O 1
ATOM 871 N N . GLY A 1 117 ? 5.683 -4.353 -28.129 1.00 73.31 117 GLY A N 1
ATOM 872 C CA . GLY A 1 117 ? 5.692 -5.111 -29.389 1.00 73.31 117 GLY A CA 1
ATOM 873 C C . GLY A 1 117 ? 5.903 -6.622 -29.215 1.00 73.31 117 GLY A C 1
ATOM 874 O O . GLY A 1 117 ? 6.519 -7.076 -28.253 1.00 73.31 117 GLY A O 1
ATOM 875 N N . ASP A 1 118 ? 5.428 -7.431 -30.165 1.00 74.38 118 ASP A N 1
ATOM 876 C CA . ASP A 1 118 ? 5.283 -8.889 -29.974 1.00 74.38 118 ASP A CA 1
ATOM 877 C C . ASP A 1 118 ? 6.591 -9.660 -29.705 1.00 74.38 118 ASP A C 1
ATOM 879 O O . ASP A 1 118 ? 6.588 -10.640 -28.959 1.00 74.38 118 ASP A O 1
ATOM 883 N N . ARG A 1 119 ? 7.729 -9.237 -30.279 1.00 85.19 119 ARG A N 1
ATOM 884 C CA . ARG A 1 119 ? 9.024 -9.953 -30.168 1.00 85.19 119 ARG A CA 1
ATOM 885 C C . ARG A 1 119 ? 10.247 -9.046 -30.010 1.00 85.19 119 ARG A C 1
ATOM 887 O O . ARG A 1 119 ? 11.350 -9.420 -30.395 1.00 85.19 119 ARG A O 1
ATOM 894 N N . ARG A 1 120 ? 10.060 -7.820 -29.519 1.00 89.31 120 ARG A N 1
ATOM 895 C CA . ARG A 1 120 ? 11.129 -6.811 -29.397 1.00 89.31 120 ARG A CA 1
ATOM 896 C C . ARG A 1 120 ? 10.957 -5.994 -28.124 1.00 89.31 120 ARG A C 1
ATOM 898 O O . ARG A 1 120 ? 9.830 -5.733 -27.712 1.00 89.31 120 ARG A O 1
ATOM 905 N N . ILE A 1 121 ? 12.058 -5.582 -27.506 1.00 90.62 121 ILE A N 1
ATOM 906 C CA . ILE A 1 121 ? 12.037 -4.721 -26.318 1.00 90.62 121 ILE A CA 1
ATOM 907 C C . ILE A 1 121 ? 12.392 -3.303 -26.749 1.00 90.62 121 ILE A C 1
ATOM 909 O O . ILE A 1 121 ? 13.534 -3.031 -27.116 1.00 90.62 121 ILE A O 1
ATOM 913 N N . ASN A 1 122 ? 11.407 -2.404 -26.735 1.00 91.44 122 ASN A N 1
ATOM 914 C CA . ASN A 1 122 ? 11.631 -0.997 -27.041 1.00 91.44 122 ASN A CA 1
ATOM 915 C C . ASN A 1 122 ? 12.258 -0.290 -25.843 1.00 91.44 122 ASN A C 1
ATOM 917 O O . ASN A 1 122 ? 11.641 -0.148 -24.793 1.00 91.44 122 ASN A O 1
ATOM 921 N N . ILE A 1 123 ? 13.490 0.172 -26.025 1.00 91.50 123 ILE A N 1
ATOM 922 C CA . ILE A 1 123 ? 14.237 0.933 -25.026 1.00 91.50 123 ILE A CA 1
ATOM 923 C C . ILE A 1 123 ? 13.598 2.320 -24.836 1.00 91.50 123 ILE A C 1
ATOM 925 O O . ILE A 1 123 ? 13.642 2.885 -23.754 1.00 91.50 123 ILE A O 1
ATOM 929 N N . LEU A 1 124 ? 12.914 2.859 -25.849 1.00 86.69 124 LEU A N 1
ATOM 930 C CA . LEU A 1 124 ? 12.050 4.039 -25.708 1.00 86.69 124 LEU A CA 1
ATOM 931 C C . LEU A 1 124 ? 10.583 3.639 -25.483 1.00 86.69 124 LEU A C 1
ATOM 933 O O . LEU A 1 124 ? 9.664 4.320 -25.938 1.00 86.69 124 LEU A O 1
ATOM 937 N N . GLY A 1 125 ? 10.364 2.500 -24.826 1.00 81.44 125 GLY A N 1
ATOM 938 C CA . GLY A 1 125 ? 9.049 1.913 -24.622 1.00 81.44 125 GLY A CA 1
ATOM 939 C C . GLY A 1 125 ? 8.086 2.836 -23.878 1.00 81.44 125 GLY A C 1
ATOM 940 O O . GLY A 1 125 ? 8.394 3.378 -22.810 1.00 81.44 125 GLY A O 1
ATOM 941 N N . LEU A 1 126 ? 6.882 2.982 -24.433 1.00 83.81 126 LEU A N 1
ATOM 942 C CA . LEU A 1 126 ? 5.801 3.783 -23.852 1.00 83.81 126 LEU A CA 1
ATOM 943 C C . LEU A 1 126 ? 5.393 3.338 -22.433 1.00 83.81 126 LEU A C 1
ATOM 945 O O . LEU A 1 126 ? 5.123 4.220 -21.616 1.00 83.81 126 LEU A O 1
ATOM 949 N N . PRO A 1 127 ? 5.358 2.035 -22.079 1.00 90.25 127 PRO A N 1
ATOM 950 C CA . PRO A 1 127 ? 4.930 1.585 -20.758 1.00 90.25 127 PRO A CA 1
ATOM 951 C C . PRO A 1 127 ? 5.833 2.085 -19.631 1.00 90.25 127 PRO A C 1
ATOM 953 O O . PRO A 1 127 ? 5.333 2.608 -18.635 1.00 90.25 127 PRO A O 1
ATOM 956 N N . LEU A 1 128 ? 7.159 1.970 -19.782 1.00 92.62 128 LEU A N 1
ATOM 957 C CA . LEU A 1 128 ? 8.102 2.418 -18.755 1.00 92.62 128 LEU A CA 1
ATOM 958 C C . LEU A 1 128 ? 8.089 3.945 -18.626 1.00 92.62 128 LEU A C 1
ATOM 960 O O . LEU A 1 128 ? 7.965 4.461 -17.515 1.00 92.62 128 LEU A O 1
ATOM 964 N N . ILE A 1 129 ? 8.157 4.665 -19.751 1.00 93.06 129 ILE A N 1
ATOM 965 C CA . ILE A 1 129 ? 8.140 6.135 -19.765 1.00 93.06 129 ILE A CA 1
ATOM 966 C C . ILE A 1 129 ? 6.831 6.661 -19.171 1.00 93.06 129 ILE A C 1
ATOM 968 O O . ILE A 1 129 ? 6.856 7.530 -18.300 1.00 93.06 129 ILE A O 1
ATOM 972 N N . GLY A 1 130 ? 5.690 6.106 -19.587 1.00 93.81 130 GLY A N 1
ATOM 973 C CA . GLY A 1 130 ? 4.377 6.483 -19.073 1.00 93.81 130 GLY A CA 1
ATOM 974 C C . GLY A 1 130 ? 4.257 6.244 -17.569 1.00 93.81 130 GLY A C 1
ATOM 975 O O . GLY A 1 130 ? 3.771 7.112 -16.840 1.00 93.81 130 GLY A O 1
ATOM 976 N N . LEU A 1 131 ? 4.765 5.109 -17.076 1.00 95.25 131 LEU A N 1
ATOM 977 C CA . LEU A 1 131 ? 4.755 4.805 -15.648 1.00 95.25 131 LEU A CA 1
ATOM 978 C C . LEU A 1 131 ? 5.652 5.766 -14.857 1.00 95.25 131 LEU A C 1
ATOM 980 O O . LEU A 1 131 ? 5.247 6.229 -13.789 1.00 95.25 131 LEU A O 1
ATOM 984 N N . ILE A 1 132 ? 6.838 6.104 -15.368 1.00 95.25 132 ILE A N 1
ATOM 985 C CA . ILE A 1 132 ? 7.738 7.081 -14.737 1.00 95.25 132 ILE A CA 1
ATOM 986 C C . ILE A 1 132 ? 7.088 8.466 -14.717 1.00 95.25 132 ILE A C 1
ATOM 988 O O . ILE A 1 132 ? 6.999 9.071 -13.650 1.00 95.25 132 ILE A O 1
ATOM 992 N N . ALA A 1 133 ? 6.563 8.938 -15.850 1.00 94.75 133 ALA A N 1
ATOM 993 C CA . ALA A 1 133 ? 5.900 10.236 -15.957 1.00 94.75 133 ALA A CA 1
ATOM 994 C C . ALA A 1 133 ? 4.718 10.351 -14.982 1.00 94.75 133 ALA A C 1
ATOM 996 O O . ALA A 1 133 ? 4.597 11.338 -14.252 1.00 94.75 133 ALA A O 1
ATOM 997 N N . TRP A 1 134 ? 3.889 9.307 -14.892 1.00 95.00 134 TRP A N 1
ATOM 998 C CA . TRP A 1 134 ? 2.795 9.243 -13.925 1.00 95.00 134 TRP A CA 1
ATOM 999 C C . TRP A 1 134 ? 3.286 9.277 -12.472 1.00 95.00 134 TRP A C 1
ATOM 1001 O O . TRP A 1 134 ? 2.683 9.933 -11.618 1.00 95.00 134 TRP A O 1
ATOM 1011 N N . ASN A 1 135 ? 4.392 8.592 -12.167 1.00 94.56 135 ASN A N 1
ATOM 1012 C CA . ASN A 1 135 ? 4.984 8.608 -10.832 1.00 94.56 135 ASN A CA 1
ATOM 1013 C C . ASN A 1 135 ? 5.524 9.989 -10.462 1.00 94.56 135 ASN A C 1
ATOM 1015 O O . ASN A 1 135 ? 5.193 10.483 -9.386 1.00 94.56 135 ASN A O 1
ATOM 1019 N N . VAL A 1 136 ? 6.266 10.633 -11.363 1.00 92.31 136 VAL A N 1
ATOM 1020 C CA . VAL A 1 136 ? 6.756 12.006 -11.185 1.00 92.31 136 VAL A CA 1
ATOM 1021 C C . VAL A 1 136 ? 5.588 12.960 -10.948 1.00 92.31 136 VAL A C 1
ATOM 1023 O O . VAL A 1 136 ? 5.598 13.694 -9.962 1.00 92.31 136 VAL A O 1
ATOM 1026 N N . PHE A 1 137 ? 4.536 12.889 -11.769 1.00 93.06 137 PHE A N 1
ATOM 1027 C CA . PHE A 1 137 ? 3.320 13.679 -11.572 1.00 93.06 137 PHE A CA 1
ATOM 1028 C C . PHE A 1 137 ? 2.700 13.454 -10.185 1.00 93.06 137 PHE A C 1
ATOM 1030 O O . PHE A 1 137 ? 2.378 14.411 -9.480 1.00 93.06 137 PHE A O 1
ATOM 1037 N N . ALA A 1 138 ? 2.568 12.196 -9.756 1.00 89.81 138 ALA A N 1
ATOM 1038 C CA . ALA A 1 138 ? 2.027 11.871 -8.442 1.00 89.81 138 ALA A CA 1
ATOM 1039 C C . ALA A 1 138 ? 2.894 12.425 -7.298 1.00 89.81 138 ALA A C 1
ATOM 1041 O O . ALA A 1 138 ? 2.345 12.904 -6.306 1.00 89.81 138 ALA A O 1
ATOM 1042 N N . TYR A 1 139 ? 4.223 12.388 -7.421 1.00 89.50 139 TYR A N 1
ATOM 1043 C CA . TYR A 1 139 ? 5.125 12.957 -6.417 1.00 89.50 139 TYR A CA 1
ATOM 1044 C C . TYR A 1 139 ? 5.032 14.479 -6.371 1.00 89.50 139 TYR A C 1
ATOM 1046 O O . TYR A 1 139 ? 4.887 15.034 -5.286 1.00 89.50 139 TYR A O 1
ATOM 1054 N N . VAL A 1 140 ? 5.010 15.149 -7.526 1.00 89.38 140 VAL A N 1
ATOM 1055 C CA . VAL A 1 140 ? 4.800 16.602 -7.607 1.00 89.38 140 VAL A CA 1
ATOM 1056 C C . VAL A 1 140 ? 3.465 16.988 -6.971 1.00 89.38 140 VAL A C 1
ATOM 1058 O O . VAL A 1 140 ? 3.414 17.929 -6.184 1.00 89.38 140 VAL A O 1
ATOM 1061 N N . ALA A 1 141 ? 2.394 16.235 -7.236 1.00 86.06 141 ALA A N 1
ATOM 1062 C CA . ALA A 1 141 ? 1.084 16.468 -6.631 1.00 86.06 141 ALA A CA 1
ATOM 1063 C C . ALA A 1 141 ? 1.076 16.260 -5.102 1.00 86.06 141 ALA A C 1
ATOM 1065 O O . ALA A 1 141 ? 0.377 16.976 -4.387 1.00 86.06 141 ALA A O 1
ATOM 1066 N N . LEU A 1 142 ? 1.834 15.288 -4.584 1.00 84.25 142 LEU A N 1
ATOM 1067 C CA . LEU A 1 142 ? 1.971 15.046 -3.142 1.00 84.25 142 LEU A CA 1
ATOM 1068 C C . LEU A 1 142 ? 2.798 16.138 -2.452 1.00 84.25 142 LEU A C 1
ATOM 1070 O O . LEU A 1 142 ? 2.426 16.601 -1.374 1.00 84.25 142 LEU A O 1
ATOM 1074 N N . ILE A 1 143 ? 3.891 16.573 -3.079 1.00 85.44 143 ILE A N 1
ATOM 1075 C CA . ILE A 1 143 ? 4.741 17.652 -2.569 1.00 85.44 143 ILE A CA 1
ATOM 1076 C C . ILE A 1 143 ? 3.958 18.966 -2.572 1.00 85.44 143 ILE A C 1
ATOM 1078 O O . ILE A 1 143 ? 3.884 19.630 -1.541 1.00 85.44 143 ILE A O 1
ATOM 1082 N N . SER A 1 144 ? 3.285 19.309 -3.674 1.00 86.25 144 SER A N 1
ATOM 1083 C CA . SER A 1 144 ? 2.486 20.536 -3.756 1.00 86.25 144 SER A CA 1
ATOM 1084 C C . SER A 1 144 ? 1.334 20.538 -2.753 1.00 86.25 144 SER A C 1
ATOM 1086 O O . SER A 1 144 ? 1.117 21.535 -2.071 1.00 86.25 144 SER A O 1
ATOM 1088 N N . ALA A 1 145 ? 0.648 19.406 -2.570 1.00 80.19 145 ALA A N 1
ATOM 1089 C CA . ALA A 1 145 ? -0.390 19.276 -1.551 1.00 80.19 145 ALA A CA 1
ATOM 1090 C C . ALA A 1 145 ? 0.140 19.479 -0.123 1.00 80.19 145 ALA A C 1
ATOM 1092 O O . ALA A 1 145 ? -0.626 19.910 0.731 1.00 80.19 145 ALA A O 1
ATOM 1093 N N . THR A 1 146 ? 1.419 19.186 0.127 1.00 79.75 146 THR A N 1
ATOM 1094 C CA . THR A 1 146 ? 2.075 19.402 1.426 1.00 79.75 146 THR A CA 1
ATOM 1095 C C . THR A 1 146 ? 2.493 20.865 1.610 1.00 79.75 146 THR A C 1
ATOM 1097 O O . THR A 1 146 ? 2.346 21.409 2.699 1.00 79.75 146 THR A O 1
ATOM 1100 N N . LEU A 1 147 ? 2.965 21.521 0.544 1.00 82.38 147 LEU A N 1
ATOM 1101 C CA . LEU A 1 147 ? 3.399 22.925 0.559 1.00 82.38 147 LEU A CA 1
ATOM 1102 C C . LEU A 1 147 ? 2.232 23.927 0.578 1.00 82.38 147 LEU A C 1
ATOM 1104 O O . LEU A 1 147 ? 2.353 24.997 1.163 1.00 82.38 147 LEU A O 1
ATOM 1108 N N . HIS A 1 148 ? 1.094 23.589 -0.032 1.00 72.25 148 HIS A N 1
ATOM 1109 C CA . HIS A 1 148 ? -0.103 24.442 -0.071 1.00 72.25 148 HIS A CA 1
ATOM 1110 C C . HIS A 1 148 ? -1.025 24.283 1.151 1.00 72.25 148 HIS A C 1
ATOM 1112 O O . HIS A 1 148 ? -2.162 24.762 1.133 1.00 72.25 148 HIS A O 1
ATOM 1118 N N . VAL A 1 149 ? -0.570 23.624 2.222 1.00 58.47 149 VAL A N 1
ATOM 1119 C CA . VAL A 1 149 ? -1.284 23.629 3.506 1.00 58.47 149 VAL A CA 1
ATOM 1120 C C . VAL A 1 149 ? -1.110 25.008 4.147 1.00 58.47 149 VAL A C 1
ATOM 1122 O O . VAL A 1 149 ? -0.186 25.242 4.919 1.00 58.47 149 VAL A O 1
ATOM 1125 N N . HIS A 1 150 ? -2.002 25.946 3.815 1.00 46.97 150 HIS A N 1
ATOM 1126 C CA . HIS A 1 150 ? -2.161 27.161 4.610 1.00 46.97 150 HIS A CA 1
ATOM 1127 C C . HIS A 1 150 ? -2.673 26.786 6.018 1.00 46.97 150 HIS A C 1
ATOM 1129 O O . HIS A 1 150 ? -3.607 25.985 6.121 1.00 46.97 150 HIS A O 1
ATOM 1135 N N . PRO A 1 151 ? -2.108 27.361 7.101 1.00 49.72 151 PRO A N 1
ATOM 1136 C CA . PRO A 1 151 ? -2.519 27.059 8.477 1.00 49.72 151 PRO A CA 1
ATOM 1137 C C . PRO A 1 151 ? -3.943 27.531 8.817 1.00 49.72 151 PRO A C 1
ATOM 1139 O O . PRO A 1 151 ? -4.538 27.092 9.798 1.00 49.72 151 PRO A O 1
ATOM 1142 N N . GLU A 1 152 ? -4.527 28.387 7.986 1.00 43.75 152 GLU A N 1
ATOM 1143 C CA . GLU A 1 152 ? -5.848 28.964 8.191 1.00 43.75 152 GLU A CA 1
ATOM 1144 C C . GLU A 1 152 ? -6.901 28.153 7.415 1.00 43.75 152 GLU A C 1
ATOM 1146 O O . GLU A 1 152 ? -7.038 28.272 6.197 1.00 43.75 152 GLU A O 1
ATOM 1151 N N . ARG A 1 153 ? -7.701 27.371 8.154 1.00 41.12 153 ARG A N 1
ATOM 1152 C CA . ARG A 1 153 ? -8.913 26.643 7.712 1.00 41.12 153 ARG A CA 1
ATOM 1153 C C . ARG A 1 153 ? -8.653 25.326 6.978 1.00 41.12 153 ARG A C 1
ATOM 1155 O O . ARG A 1 153 ? -8.911 25.179 5.782 1.00 41.12 153 ARG A O 1
ATOM 1162 N N . VAL A 1 154 ? -8.345 24.291 7.759 1.00 41.97 154 VAL A N 1
ATOM 1163 C CA . VAL A 1 154 ? -8.604 22.893 7.380 1.00 41.97 154 VAL A CA 1
ATOM 1164 C C . VAL A 1 154 ? -10.124 22.683 7.286 1.00 41.97 154 VAL A C 1
ATOM 1166 O O . VAL A 1 154 ? -10.762 22.117 8.168 1.00 41.97 154 VAL A O 1
ATOM 1169 N N . ARG A 1 155 ? -10.751 23.164 6.207 1.00 40.56 155 ARG A N 1
ATOM 1170 C CA . ARG A 1 155 ? -12.053 22.634 5.795 1.00 40.56 155 ARG A CA 1
ATOM 1171 C C . ARG A 1 155 ? -11.803 21.206 5.314 1.00 40.56 155 ARG A C 1
ATOM 1173 O O . ARG A 1 155 ? -10.952 21.017 4.441 1.00 40.56 155 ARG A O 1
ATOM 1180 N N . PRO A 1 156 ? -12.519 20.192 5.833 1.00 42.28 156 PRO A N 1
ATOM 1181 C CA . PRO A 1 156 ? -12.337 18.828 5.369 1.00 42.28 156 PRO A CA 1
ATOM 1182 C C . PRO A 1 156 ? -12.629 18.819 3.870 1.00 42.28 156 PRO A C 1
ATOM 1184 O O . PRO A 1 156 ? -13.709 19.217 3.430 1.00 42.28 156 PRO A O 1
ATOM 1187 N N . ARG A 1 157 ? -11.634 18.430 3.070 1.00 48.28 157 ARG A N 1
ATOM 1188 C CA . ARG A 1 157 ? -11.701 18.358 1.608 1.00 48.28 157 ARG A CA 1
ATOM 1189 C C . ARG A 1 157 ? -12.679 17.243 1.217 1.00 48.28 157 ARG A C 1
ATOM 1191 O O . ARG A 1 157 ? -12.285 16.131 0.877 1.00 48.28 157 ARG A O 1
ATOM 1198 N N . ARG A 1 158 ? -13.979 17.557 1.306 1.00 46.50 158 ARG A N 1
ATOM 1199 C CA . ARG A 1 158 ? -15.149 16.660 1.219 1.00 46.50 158 ARG A CA 1
ATOM 1200 C C . ARG A 1 158 ? -15.260 15.866 -0.092 1.00 46.50 158 ARG A C 1
ATOM 1202 O O . ARG A 1 158 ? -16.024 14.911 -0.148 1.00 46.50 158 ARG A O 1
ATOM 1209 N N . TRP A 1 159 ? -14.501 16.200 -1.137 1.00 41.75 159 TRP A N 1
ATOM 1210 C CA . TRP A 1 159 ? -14.780 15.700 -2.489 1.00 41.75 159 TRP A CA 1
ATOM 1211 C C . TRP A 1 159 ? -14.087 14.383 -2.880 1.00 41.75 159 TRP A C 1
ATOM 1213 O O . TRP A 1 159 ? -14.696 13.565 -3.560 1.00 41.75 159 TRP A O 1
ATOM 1223 N N . ARG A 1 160 ? -12.860 14.102 -2.410 1.00 48.16 160 ARG A N 1
ATOM 1224 C CA . ARG A 1 160 ? -12.158 12.831 -2.735 1.00 48.16 160 ARG A CA 1
ATOM 1225 C C . ARG A 1 160 ? -12.301 11.758 -1.652 1.00 48.16 160 ARG A C 1
ATOM 1227 O O . ARG A 1 160 ? -12.206 10.575 -1.956 1.00 48.16 160 ARG A O 1
ATOM 1234 N N . GLY A 1 161 ? -12.612 12.160 -0.417 1.00 49.75 161 GLY A N 1
ATOM 1235 C CA . GLY A 1 161 ? -12.933 11.235 0.671 1.00 49.75 161 GLY A CA 1
ATOM 1236 C C . GLY A 1 161 ? -14.291 10.549 0.504 1.00 49.75 161 GLY A C 1
ATOM 1237 O O . GLY A 1 161 ? -14.441 9.427 0.956 1.00 49.75 161 GLY A O 1
ATOM 1238 N N . SER A 1 162 ? -15.256 11.166 -0.193 1.00 60.00 162 SER A N 1
ATOM 1239 C CA . SER A 1 162 ? -16.651 10.696 -0.265 1.00 60.00 162 SER A CA 1
ATOM 1240 C C . SER A 1 162 ? -16.834 9.341 -0.967 1.00 60.00 162 SER A C 1
ATOM 1242 O O . SER A 1 162 ? -17.594 8.509 -0.484 1.00 60.00 162 SER A O 1
ATOM 1244 N N . LEU A 1 163 ? -16.148 9.070 -2.084 1.00 64.75 163 LEU A N 1
ATOM 1245 C CA . LEU A 1 163 ? -16.330 7.809 -2.823 1.00 64.75 163 LEU A CA 1
ATOM 1246 C C . LEU A 1 163 ? -15.688 6.616 -2.113 1.00 64.75 163 LEU A C 1
ATOM 1248 O O . LEU A 1 163 ? -16.348 5.599 -1.925 1.00 64.75 163 LEU A O 1
ATOM 1252 N N . TYR A 1 164 ? -14.437 6.754 -1.671 1.00 63.03 164 TYR A N 1
ATOM 1253 C CA . TYR A 1 164 ? -13.757 5.694 -0.929 1.00 63.03 164 TYR A CA 1
ATOM 1254 C C . TYR A 1 164 ? -14.397 5.484 0.453 1.00 63.03 164 TYR A C 1
ATOM 1256 O O . TYR A 1 164 ? -14.638 4.346 0.835 1.00 63.03 164 TYR A O 1
ATOM 1264 N N . ALA A 1 165 ? -14.784 6.558 1.156 1.00 63.81 165 ALA A N 1
ATOM 1265 C CA . ALA A 1 165 ? -15.552 6.456 2.400 1.00 63.81 165 ALA A CA 1
ATOM 1266 C C . ALA A 1 165 ? -16.875 5.703 2.197 1.00 63.81 165 ALA A C 1
ATOM 1268 O O . ALA A 1 165 ? -17.180 4.802 2.969 1.00 63.81 165 ALA A O 1
ATOM 1269 N N . ARG A 1 166 ? -17.633 6.012 1.133 1.00 69.06 166 ARG A N 1
ATOM 1270 C CA . ARG A 1 166 ? -18.871 5.289 0.798 1.00 69.06 166 ARG A CA 1
ATOM 1271 C C . ARG A 1 166 ? -18.618 3.824 0.457 1.00 69.06 166 ARG A C 1
ATOM 1273 O O . ARG A 1 166 ? -19.358 2.972 0.927 1.00 69.06 166 ARG A O 1
ATOM 1280 N N . TRP A 1 167 ? -17.580 3.525 -0.322 1.00 67.56 167 TRP A N 1
ATOM 1281 C CA . TRP A 1 167 ? -17.241 2.150 -0.693 1.00 67.56 167 TRP A CA 1
ATOM 1282 C C . TRP A 1 167 ? -16.810 1.311 0.519 1.00 67.56 167 TRP A C 1
ATOM 1284 O O . TRP A 1 167 ? -17.284 0.189 0.683 1.00 67.56 167 TRP A O 1
ATOM 1294 N N . VAL A 1 168 ? -15.969 1.856 1.408 1.00 64.56 168 VAL A N 1
ATOM 1295 C CA . VAL A 1 168 ? -15.568 1.149 2.636 1.00 64.56 168 VAL A CA 1
ATOM 1296 C C . VAL A 1 168 ? -16.749 1.014 3.603 1.00 64.56 168 VAL A C 1
ATOM 1298 O O . VAL A 1 168 ? -16.936 -0.071 4.148 1.00 64.56 168 VAL A O 1
ATOM 1301 N N . ARG A 1 169 ? -17.585 2.050 3.775 1.00 68.88 169 ARG A N 1
ATOM 1302 C CA . ARG A 1 169 ? -18.807 1.961 4.593 1.00 68.88 169 ARG A CA 1
ATOM 1303 C C . ARG A 1 169 ? -19.744 0.870 4.067 1.00 68.88 169 ARG A C 1
ATOM 1305 O O . ARG A 1 169 ? -20.097 -0.023 4.826 1.00 68.88 169 ARG A O 1
ATOM 1312 N N . ALA A 1 170 ? -20.046 0.871 2.768 1.00 69.38 170 ALA A N 1
ATOM 1313 C CA . ALA A 1 170 ? -20.876 -0.157 2.135 1.00 69.38 170 ALA A CA 1
ATOM 1314 C C . ALA A 1 170 ? -20.287 -1.568 2.304 1.00 69.38 170 ALA A C 1
ATOM 1316 O O . ALA A 1 170 ? -21.017 -2.541 2.460 1.00 69.38 170 ALA A O 1
ATOM 1317 N N . ARG A 1 171 ? -18.954 -1.695 2.313 1.00 67.88 171 ARG A N 1
ATOM 1318 C CA . ARG A 1 171 ? -18.264 -2.965 2.562 1.00 67.88 171 ARG A CA 1
ATOM 1319 C C . ARG A 1 171 ? -18.407 -3.435 4.011 1.00 67.88 171 ARG A C 1
ATOM 1321 O O . ARG A 1 171 ? -18.649 -4.621 4.219 1.00 67.88 171 ARG A O 1
ATOM 1328 N N . ILE A 1 172 ? -18.266 -2.540 4.991 1.00 64.75 172 ILE A N 1
ATOM 1329 C CA . ILE A 1 172 ? -18.496 -2.857 6.409 1.00 64.75 172 ILE A CA 1
ATOM 1330 C C . ILE A 1 172 ? -19.963 -3.255 6.617 1.00 64.75 172 ILE A C 1
ATOM 1332 O O . ILE A 1 172 ? -20.227 -4.297 7.208 1.00 64.75 172 ILE A O 1
ATOM 1336 N N . GLU A 1 173 ? -20.905 -2.495 6.059 1.00 69.19 173 GLU A N 1
ATOM 1337 C CA . GLU A 1 173 ? -22.343 -2.783 6.122 1.00 69.19 173 GLU A CA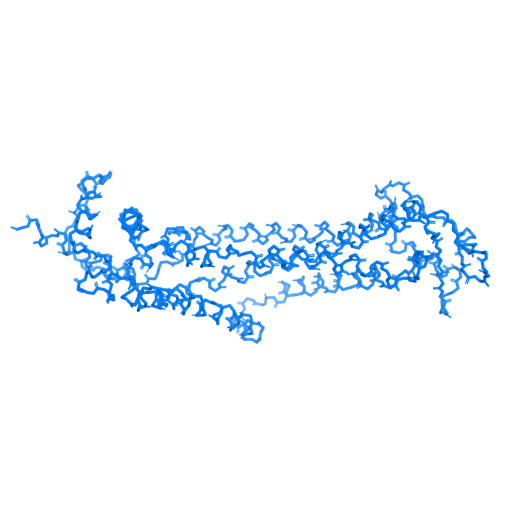 1
ATOM 1338 C C . GLU A 1 173 ? -22.699 -4.130 5.470 1.00 69.19 173 GLU A C 1
ATOM 1340 O O . GLU A 1 173 ? -23.441 -4.917 6.055 1.00 69.19 173 GLU A O 1
ATOM 1345 N N . ALA A 1 174 ? -22.126 -4.452 4.305 1.00 65.50 174 ALA A N 1
ATOM 1346 C CA . ALA A 1 174 ? -22.343 -5.734 3.630 1.00 65.50 174 ALA A CA 1
ATOM 1347 C C . ALA A 1 174 ? -21.807 -6.929 4.438 1.00 65.50 174 ALA A C 1
ATOM 1349 O O . ALA A 1 174 ? -22.407 -8.003 4.430 1.00 65.50 174 ALA A O 1
ATOM 1350 N N . LEU A 1 175 ? -20.693 -6.748 5.152 1.00 60.34 175 LEU A N 1
ATOM 1351 C CA . LEU A 1 175 ? -20.099 -7.779 6.005 1.00 60.34 175 LEU A CA 1
ATOM 1352 C C . LEU A 1 175 ? -20.881 -7.977 7.299 1.00 60.34 175 LEU A C 1
ATOM 1354 O O . LEU A 1 175 ? -21.149 -9.120 7.660 1.00 60.34 175 LEU A O 1
ATOM 1358 N N . VAL A 1 176 ? -21.328 -6.888 7.932 1.00 63.19 176 VAL A N 1
ATOM 1359 C CA . VAL A 1 176 ? -22.292 -6.958 9.035 1.00 63.19 176 VAL A CA 1
ATOM 1360 C C . VAL A 1 176 ? -23.535 -7.706 8.560 1.00 63.19 176 VAL A C 1
ATOM 1362 O O . VAL A 1 176 ? -23.905 -8.690 9.186 1.00 63.19 176 VAL A O 1
ATOM 1365 N N . GLY A 1 177 ? -24.090 -7.349 7.397 1.00 61.19 177 GLY A N 1
ATOM 1366 C CA . GLY A 1 177 ? -25.243 -8.023 6.792 1.00 61.19 177 GLY A CA 1
ATOM 1367 C C . GLY A 1 177 ? -25.041 -9.516 6.493 1.00 61.19 177 GLY A C 1
ATOM 1368 O O . GLY A 1 177 ? -26.002 -10.283 6.542 1.00 61.19 177 GLY A O 1
ATOM 1369 N N . HIS A 1 178 ? -23.814 -9.958 6.198 1.00 58.44 178 HIS A N 1
ATOM 1370 C CA . HIS A 1 178 ? -23.502 -11.376 5.997 1.00 58.44 178 HIS A CA 1
ATOM 1371 C C . HIS A 1 178 ? -23.370 -12.126 7.331 1.00 58.44 178 HIS A C 1
ATOM 1373 O O . HIS A 1 178 ? -23.912 -13.217 7.472 1.00 58.44 178 HIS A O 1
ATOM 1379 N N . SER A 1 179 ? -22.726 -11.524 8.337 1.00 55.84 179 SER A N 1
ATOM 1380 C CA . SER A 1 179 ? -22.608 -12.092 9.689 1.00 55.84 179 SER A CA 1
ATOM 1381 C C . SER A 1 179 ? -23.950 -12.135 10.432 1.00 55.84 179 SER A C 1
ATOM 1383 O O . SER A 1 179 ? -24.221 -13.092 11.153 1.00 55.84 179 SER A O 1
ATOM 1385 N N . THR A 1 180 ? -24.835 -11.157 10.206 1.00 56.81 180 THR A N 1
ATOM 1386 C CA . THR A 1 180 ? -26.180 -11.106 10.806 1.00 56.81 180 THR A CA 1
ATOM 1387 C C . THR A 1 180 ? -27.106 -12.215 10.302 1.00 56.81 180 THR A C 1
ATOM 1389 O O . THR A 1 180 ? -28.107 -12.497 10.950 1.00 56.81 180 THR A O 1
ATOM 1392 N N . ARG A 1 181 ? -26.796 -12.853 9.160 1.00 56.72 181 ARG A N 1
ATOM 1393 C CA . ARG A 1 181 ? -27.581 -13.989 8.637 1.00 56.72 181 ARG A CA 1
ATOM 1394 C C . ARG A 1 181 ? -27.393 -15.272 9.443 1.00 56.72 181 ARG A C 1
ATOM 1396 O O . ARG A 1 181 ? -28.240 -16.148 9.347 1.00 56.72 181 ARG A O 1
ATOM 1403 N N . PHE A 1 182 ? -26.310 -15.377 10.213 1.00 55.59 182 PHE A N 1
ATOM 1404 C CA . PHE A 1 182 ? -25.989 -16.581 10.979 1.00 55.59 182 PHE A CA 1
ATOM 1405 C C . PHE A 1 182 ? -26.350 -16.475 12.467 1.00 55.59 182 PHE A C 1
ATOM 1407 O O . PHE A 1 182 ? -26.569 -17.508 13.078 1.00 55.59 182 PHE A O 1
ATOM 1414 N N . ASN A 1 183 ? -26.470 -15.263 13.033 1.00 64.44 183 ASN A N 1
ATOM 1415 C CA . ASN A 1 183 ? -26.874 -15.035 14.430 1.00 64.44 183 ASN A CA 1
ATOM 1416 C C . ASN A 1 183 ? -27.766 -13.787 14.549 1.00 64.44 183 ASN A C 1
ATOM 1418 O O . ASN A 1 183 ? -27.268 -12.668 14.698 1.00 64.44 183 ASN A O 1
ATOM 1422 N N . ALA A 1 184 ? -29.088 -13.978 14.484 1.00 72.00 184 ALA A N 1
ATOM 1423 C CA . ALA A 1 184 ? -30.071 -12.891 14.549 1.00 72.00 184 ALA A CA 1
ATOM 1424 C C . ALA A 1 184 ? -29.985 -12.032 15.834 1.00 72.00 184 ALA A C 1
ATOM 1426 O O . ALA A 1 184 ? -30.052 -10.808 15.697 1.00 72.00 184 ALA A O 1
ATOM 1427 N N . PRO A 1 185 ? -29.743 -12.596 17.039 1.00 80.94 185 PRO A N 1
ATOM 1428 C CA . PRO A 1 185 ? -29.624 -11.794 18.265 1.00 80.94 185 PRO A CA 1
ATOM 1429 C C . PRO A 1 185 ? -28.386 -10.879 18.290 1.00 80.94 185 PRO A C 1
ATOM 1431 O O . PRO A 1 185 ? -28.416 -9.789 18.845 1.00 80.94 185 PRO A O 1
ATOM 1434 N N . LEU A 1 186 ? -27.300 -11.266 17.609 1.00 81.81 186 LEU A N 1
ATOM 1435 C CA . LEU A 1 186 ? -26.044 -10.501 17.550 1.00 81.81 186 LEU A CA 1
ATOM 1436 C C . LEU A 1 186 ? -26.113 -9.324 16.550 1.00 81.81 186 LEU A C 1
ATOM 1438 O O . LEU A 1 186 ? -25.294 -8.401 16.569 1.00 81.81 186 LEU A O 1
ATOM 1442 N N . ALA A 1 187 ? -27.096 -9.350 15.650 1.00 82.25 187 ALA A N 1
ATOM 1443 C CA . ALA A 1 187 ? -27.215 -8.431 14.527 1.00 82.25 187 ALA A CA 1
ATOM 1444 C C . ALA A 1 187 ? -27.311 -6.935 14.912 1.00 82.25 187 ALA A C 1
ATOM 1446 O O . ALA A 1 187 ? -26.638 -6.123 14.264 1.00 82.25 187 ALA A O 1
ATOM 1447 N N . PRO A 1 188 ? -28.109 -6.526 15.921 1.00 86.44 188 PRO A N 1
ATOM 1448 C CA . PRO A 1 188 ? -28.208 -5.124 16.327 1.00 86.44 188 PRO A CA 1
ATOM 1449 C C . PRO A 1 188 ? -26.889 -4.582 16.892 1.00 86.44 188 PRO A C 1
ATOM 1451 O O . PRO A 1 188 ? -26.459 -3.500 16.483 1.00 86.44 188 PRO A O 1
ATOM 1454 N N . GLY A 1 189 ? -26.206 -5.364 17.735 1.00 87.31 189 GLY A N 1
ATOM 1455 C CA . GLY A 1 189 ? -24.919 -4.990 18.326 1.00 87.31 189 GLY A CA 1
ATOM 1456 C C . GLY A 1 189 ? -23.827 -4.789 17.279 1.00 87.31 189 GLY A C 1
ATOM 1457 O O . GLY A 1 189 ? -23.127 -3.778 17.301 1.00 87.31 189 GLY A O 1
ATOM 1458 N N . LEU A 1 190 ? -23.736 -5.677 16.280 1.00 85.69 190 LEU A N 1
ATOM 1459 C CA . LEU A 1 190 ? -22.762 -5.529 15.188 1.00 85.69 190 LEU A CA 1
ATOM 1460 C C . LEU A 1 190 ? -23.016 -4.290 14.321 1.00 85.69 190 LEU A C 1
ATOM 1462 O O . LEU A 1 190 ? -22.059 -3.651 13.882 1.00 85.69 190 LEU A O 1
ATOM 1466 N N . ARG A 1 191 ? -24.285 -3.938 14.066 1.00 84.75 191 ARG A N 1
ATOM 1467 C CA . ARG A 1 191 ? -24.634 -2.722 13.310 1.00 84.75 191 ARG A CA 1
ATOM 1468 C C . ARG A 1 191 ? -24.242 -1.460 14.066 1.00 84.75 191 ARG A C 1
ATOM 1470 O O . ARG A 1 191 ? -23.662 -0.559 13.464 1.00 84.75 191 ARG A O 1
ATOM 1477 N N . ARG A 1 192 ? -24.530 -1.414 15.368 1.00 88.06 192 ARG A N 1
ATOM 1478 C CA . ARG A 1 192 ? -24.150 -0.287 16.220 1.00 88.06 192 ARG A CA 1
ATOM 1479 C C . ARG A 1 192 ? -22.634 -0.144 16.312 1.00 88.06 192 ARG A C 1
ATOM 1481 O O . ARG A 1 192 ? -22.111 0.918 15.999 1.00 88.06 192 ARG A O 1
ATOM 1488 N N . PHE A 1 193 ? -21.932 -1.242 16.593 1.00 88.88 193 PHE A N 1
ATOM 1489 C CA . PHE A 1 193 ? -20.471 -1.279 16.579 1.00 88.88 193 PHE A CA 1
ATOM 1490 C C . PHE A 1 193 ? -19.894 -0.748 15.260 1.00 88.88 193 PHE A C 1
ATOM 1492 O O . PHE A 1 193 ? -18.967 0.056 15.272 1.00 88.88 193 PHE A O 1
ATOM 1499 N N . ALA A 1 194 ? -20.434 -1.172 14.114 1.00 84.25 194 ALA A N 1
ATOM 1500 C CA . ALA A 1 194 ? -19.950 -0.721 12.815 1.00 84.25 194 ALA A CA 1
ATOM 1501 C C . ALA A 1 194 ? -20.130 0.789 12.596 1.00 84.25 194 ALA A C 1
ATOM 1503 O O . ALA A 1 194 ? -19.246 1.415 12.009 1.00 84.25 194 ALA A O 1
ATOM 1504 N N . ALA A 1 195 ? -21.241 1.367 13.063 1.00 83.69 195 ALA A N 1
ATOM 1505 C CA . ALA A 1 195 ? -21.484 2.805 13.001 1.00 83.69 195 ALA A CA 1
ATOM 1506 C C . ALA A 1 195 ? -20.515 3.576 13.911 1.00 83.69 195 ALA A C 1
ATOM 1508 O O . ALA A 1 195 ? -19.818 4.468 13.431 1.00 83.69 195 ALA A O 1
ATOM 1509 N N . ASP A 1 196 ? -20.394 3.164 15.174 1.00 86.62 196 ASP A N 1
ATOM 1510 C CA . ASP A 1 196 ? -19.541 3.828 16.167 1.00 86.62 196 ASP A CA 1
ATOM 1511 C C . ASP A 1 196 ? -18.050 3.713 15.794 1.00 86.62 196 ASP A C 1
ATOM 1513 O O . ASP A 1 196 ? -17.279 4.671 15.891 1.00 86.62 196 ASP A O 1
ATOM 1517 N N . TRP A 1 197 ? -17.630 2.549 15.286 1.00 87.31 197 TRP A N 1
ATOM 1518 C CA . TRP A 1 197 ? -16.263 2.328 14.817 1.00 87.31 197 TRP A CA 1
ATOM 1519 C C . TRP A 1 197 ? -15.923 3.169 13.587 1.00 87.31 197 TRP A C 1
ATOM 1521 O O . TRP A 1 197 ? -14.783 3.613 13.442 1.00 87.31 197 TRP A O 1
ATOM 1531 N N . TRP A 1 198 ? -16.885 3.389 12.688 1.00 82.50 198 TRP A N 1
ATOM 1532 C CA . TRP A 1 198 ? -16.656 4.108 11.436 1.00 82.50 198 TRP A CA 1
ATOM 1533 C C . TRP A 1 198 ? -16.150 5.533 11.664 1.00 82.50 198 TRP A C 1
ATOM 1535 O O . TRP A 1 198 ? -15.184 5.952 11.017 1.00 82.50 198 TRP A O 1
ATOM 1545 N N . ASP A 1 199 ? -16.760 6.243 12.610 1.00 81.75 199 ASP A N 1
ATOM 1546 C CA . ASP A 1 199 ? -16.438 7.641 12.896 1.00 81.75 199 ASP A CA 1
ATOM 1547 C C . ASP A 1 199 ? -15.018 7.799 13.460 1.00 81.75 199 ASP A C 1
ATOM 1549 O O . ASP A 1 199 ? -14.323 8.771 13.163 1.00 81.75 199 ASP A O 1
ATOM 1553 N N . ILE A 1 200 ? -14.532 6.790 14.187 1.00 85.56 200 ILE A N 1
ATOM 1554 C CA . ILE A 1 200 ? -13.180 6.757 14.761 1.00 85.56 200 ILE A CA 1
ATOM 1555 C C . ILE A 1 200 ? -12.152 6.270 13.731 1.00 85.56 200 ILE A C 1
ATOM 1557 O O . ILE A 1 200 ? -11.031 6.775 13.650 1.00 85.56 200 ILE A O 1
ATOM 1561 N N . ALA A 1 201 ? -12.512 5.261 12.937 1.00 84.75 201 ALA A N 1
ATOM 1562 C CA . ALA A 1 201 ? -11.583 4.543 12.073 1.00 84.75 201 ALA A CA 1
ATOM 1563 C C . ALA A 1 201 ? -11.369 5.201 10.704 1.00 84.75 201 ALA A C 1
ATOM 1565 O O . ALA A 1 201 ? -10.439 4.818 9.987 1.00 84.75 201 ALA A O 1
ATOM 1566 N N . GLN A 1 202 ? -12.184 6.192 10.324 1.00 80.88 202 GLN A N 1
ATOM 1567 C CA . GLN A 1 202 ? -12.058 6.910 9.052 1.00 80.88 202 GLN A CA 1
ATOM 1568 C C . GLN A 1 202 ? -10.608 7.336 8.715 1.00 80.88 202 GLN A C 1
ATOM 1570 O O . GLN A 1 202 ? -10.143 6.995 7.618 1.00 80.88 202 GLN A O 1
ATOM 1575 N N . PRO A 1 203 ? -9.850 8.020 9.603 1.00 84.25 203 PRO A N 1
ATOM 1576 C CA . PRO A 1 203 ? -8.456 8.374 9.328 1.00 84.25 203 PRO A CA 1
ATOM 1577 C C . PRO A 1 203 ? -7.568 7.143 9.108 1.00 84.25 203 PRO A C 1
ATOM 1579 O O . PRO A 1 203 ? -6.773 7.129 8.168 1.00 84.25 203 PRO A O 1
ATOM 1582 N N . LEU A 1 204 ? -7.743 6.073 9.893 1.00 87.19 204 LEU A N 1
ATOM 1583 C CA . LEU A 1 204 ? -6.969 4.835 9.746 1.00 87.19 204 LEU A CA 1
ATOM 1584 C C . LEU A 1 204 ? -7.194 4.194 8.372 1.00 87.19 204 LEU A C 1
ATOM 1586 O O . LEU A 1 204 ? -6.236 3.782 7.714 1.00 87.19 204 LEU A O 1
ATOM 1590 N N . PHE A 1 205 ? -8.443 4.147 7.901 1.00 84.00 205 PHE A N 1
ATOM 1591 C CA . PHE A 1 205 ? -8.765 3.604 6.582 1.00 84.00 205 PHE A CA 1
ATOM 1592 C C . PHE A 1 205 ? -8.162 4.425 5.441 1.00 84.00 205 PHE A C 1
ATOM 1594 O O . PHE A 1 205 ? -7.744 3.830 4.447 1.00 84.00 205 PHE A O 1
ATOM 1601 N N . MET A 1 206 ? -8.064 5.754 5.569 1.00 83.94 206 MET A N 1
ATOM 1602 C CA . MET A 1 206 ? -7.395 6.583 4.557 1.00 83.94 206 MET A CA 1
ATOM 1603 C C . MET A 1 206 ? -5.897 6.282 4.486 1.00 83.94 206 MET A C 1
ATOM 1605 O O . MET A 1 206 ? -5.351 6.130 3.390 1.00 83.94 206 MET A O 1
ATOM 1609 N N . VAL A 1 207 ? -5.226 6.159 5.637 1.00 89.56 207 VAL A N 1
ATOM 1610 C CA . VAL A 1 207 ? -3.793 5.825 5.671 1.00 89.56 207 VAL A CA 1
ATOM 1611 C C . VAL A 1 207 ? -3.550 4.423 5.109 1.00 89.56 207 VAL A C 1
ATOM 1613 O O . VAL A 1 207 ? -2.641 4.236 4.300 1.00 89.56 207 VAL A O 1
ATOM 1616 N N . ARG A 1 208 ? -4.401 3.445 5.452 1.00 89.69 208 ARG A N 1
ATOM 1617 C CA . ARG A 1 208 ? -4.352 2.086 4.881 1.00 89.69 208 ARG A CA 1
ATOM 1618 C C . ARG A 1 208 ? -4.532 2.092 3.363 1.00 89.69 208 ARG A C 1
ATOM 1620 O O . ARG A 1 208 ? -3.752 1.439 2.676 1.00 89.69 208 ARG A O 1
ATOM 1627 N N . ALA A 1 209 ? -5.492 2.860 2.844 1.00 87.44 209 ALA A N 1
ATOM 1628 C CA . ALA A 1 209 ? -5.736 2.998 1.407 1.00 87.44 209 ALA A CA 1
ATOM 1629 C C . ALA A 1 209 ? -4.523 3.576 0.679 1.00 87.44 209 ALA A C 1
ATOM 1631 O O . ALA A 1 209 ? -4.057 3.026 -0.315 1.00 87.44 209 ALA A O 1
ATOM 1632 N N . ARG A 1 210 ? -3.979 4.678 1.207 1.00 89.88 210 ARG A N 1
ATOM 1633 C CA . ARG A 1 210 ? -2.781 5.329 0.673 1.00 89.88 210 ARG A CA 1
ATOM 1634 C C . ARG A 1 210 ? -1.599 4.365 0.667 1.00 89.88 210 ARG A C 1
ATOM 1636 O O . ARG A 1 210 ? -0.953 4.208 -0.364 1.00 89.88 210 ARG A O 1
ATOM 1643 N N . ARG A 1 211 ? -1.367 3.654 1.775 1.00 93.31 211 ARG A N 1
ATOM 1644 C CA . ARG A 1 211 ? -0.340 2.610 1.868 1.00 93.31 211 ARG A CA 1
ATOM 1645 C C . ARG A 1 211 ? -0.537 1.524 0.803 1.00 93.31 211 ARG A C 1
ATOM 1647 O O . ARG A 1 211 ? 0.424 1.173 0.124 1.00 93.31 211 ARG A O 1
ATOM 1654 N N . LEU A 1 212 ? -1.763 1.023 0.633 1.00 92.62 212 LEU A N 1
ATOM 1655 C CA . LEU A 1 212 ? -2.088 0.012 -0.377 1.00 92.62 212 LEU A CA 1
ATOM 1656 C C . LEU A 1 212 ? -1.825 0.523 -1.796 1.00 92.62 212 LEU A C 1
ATOM 1658 O O . LEU A 1 212 ? -1.244 -0.202 -2.593 1.00 92.62 212 LEU A O 1
ATOM 1662 N N . LEU A 1 213 ? -2.179 1.773 -2.103 1.00 92.44 213 LEU A N 1
ATOM 1663 C CA . LEU A 1 213 ? -1.911 2.387 -3.407 1.00 92.44 213 LEU A CA 1
ATOM 1664 C C . LEU A 1 213 ? -0.409 2.507 -3.695 1.00 92.44 213 LEU A C 1
ATOM 1666 O O . LEU A 1 213 ? 0.014 2.273 -4.826 1.00 92.44 213 LEU A O 1
ATOM 1670 N N . HIS A 1 214 ? 0.409 2.834 -2.690 1.00 95.19 214 HIS A N 1
ATOM 1671 C CA . HIS A 1 214 ? 1.864 2.843 -2.847 1.00 95.19 214 HIS A CA 1
ATOM 1672 C C . HIS A 1 214 ? 2.419 1.441 -3.122 1.00 95.19 214 HIS A C 1
ATOM 1674 O O . HIS A 1 214 ? 3.199 1.282 -4.060 1.00 95.19 214 HIS A O 1
ATOM 1680 N N . PHE A 1 215 ? 1.980 0.426 -2.369 1.00 97.00 215 PHE A N 1
ATOM 1681 C CA . PHE A 1 215 ? 2.375 -0.961 -2.632 1.00 97.00 215 PHE A CA 1
ATOM 1682 C C . PHE A 1 215 ? 1.901 -1.453 -3.999 1.00 97.00 215 PHE A C 1
ATOM 1684 O O . PHE A 1 215 ? 2.685 -2.053 -4.723 1.00 97.00 215 PHE A O 1
ATOM 1691 N N . ALA A 1 216 ? 0.665 -1.149 -4.396 1.00 96.19 216 ALA A N 1
ATOM 1692 C CA . ALA A 1 216 ? 0.136 -1.518 -5.703 1.00 96.19 216 ALA A CA 1
ATOM 1693 C C . ALA A 1 216 ? 0.968 -0.897 -6.834 1.00 96.19 216 ALA A C 1
ATOM 1695 O O . ALA A 1 216 ? 1.364 -1.603 -7.755 1.00 96.19 216 ALA A O 1
ATOM 1696 N N . ALA A 1 217 ? 1.315 0.390 -6.738 1.00 96.62 217 ALA A N 1
ATOM 1697 C CA . ALA A 1 217 ? 2.184 1.045 -7.717 1.00 96.62 217 ALA A CA 1
ATOM 1698 C C . ALA A 1 217 ? 3.587 0.410 -7.783 1.00 96.62 217 ALA A C 1
ATOM 1700 O O . ALA A 1 217 ? 4.126 0.237 -8.876 1.00 96.62 217 ALA A O 1
ATOM 1701 N N . ALA A 1 218 ? 4.163 0.025 -6.638 1.00 98.00 218 ALA A N 1
ATOM 1702 C CA . ALA A 1 218 ? 5.423 -0.716 -6.601 1.00 98.00 218 ALA A CA 1
ATOM 1703 C C . ALA A 1 218 ? 5.283 -2.104 -7.255 1.00 98.00 218 ALA A C 1
ATOM 1705 O O . ALA A 1 218 ? 6.140 -2.490 -8.042 1.00 98.00 218 ALA A O 1
ATOM 1706 N N . CYS A 1 219 ? 4.185 -2.823 -7.002 1.00 98.38 219 CYS A N 1
ATOM 1707 C CA . CYS A 1 219 ? 3.893 -4.111 -7.630 1.00 98.38 219 CYS A CA 1
ATOM 1708 C C . CYS A 1 219 ? 3.730 -4.003 -9.150 1.00 98.38 219 CYS A C 1
ATOM 1710 O O . CYS A 1 219 ? 4.259 -4.859 -9.850 1.00 98.38 219 CYS A O 1
ATOM 1712 N N . VAL A 1 220 ? 3.075 -2.956 -9.674 1.00 98.38 220 VAL A N 1
ATOM 1713 C CA . VAL A 1 220 ? 3.012 -2.705 -11.129 1.00 98.38 220 VAL A CA 1
ATOM 1714 C C . VAL A 1 220 ? 4.420 -2.567 -11.708 1.00 98.38 220 VAL A C 1
ATOM 1716 O O . VAL A 1 220 ? 4.740 -3.211 -12.702 1.00 98.38 220 VAL A O 1
ATOM 1719 N N . ALA A 1 221 ? 5.286 -1.771 -11.078 1.00 97.94 221 ALA A N 1
ATOM 1720 C CA . ALA A 1 221 ? 6.660 -1.605 -11.547 1.00 97.94 221 ALA A CA 1
ATOM 1721 C C . ALA A 1 221 ? 7.473 -2.908 -11.453 1.00 97.94 221 ALA A C 1
ATOM 1723 O O . ALA A 1 221 ? 8.181 -3.251 -12.393 1.00 97.94 221 ALA A O 1
ATOM 1724 N N . LEU A 1 222 ? 7.333 -3.676 -10.369 1.00 98.44 222 LEU A N 1
ATOM 1725 C CA . LEU A 1 222 ? 7.983 -4.983 -10.225 1.00 98.44 222 LEU A CA 1
ATOM 1726 C C . LEU A 1 222 ? 7.484 -5.997 -11.264 1.00 98.44 222 LEU A C 1
ATOM 1728 O O . LEU A 1 222 ? 8.286 -6.749 -11.810 1.00 98.44 222 LEU A O 1
ATOM 1732 N N . GLY A 1 223 ? 6.186 -5.995 -11.570 1.00 98.12 223 GLY A N 1
ATOM 1733 C CA . GLY A 1 223 ? 5.608 -6.813 -12.634 1.00 98.12 223 GLY A CA 1
ATOM 1734 C C . GLY A 1 223 ? 6.152 -6.430 -14.007 1.00 98.12 223 GLY A C 1
ATOM 1735 O O . GLY A 1 223 ? 6.519 -7.305 -14.786 1.00 98.12 223 GLY A O 1
ATOM 1736 N N . LEU A 1 224 ? 6.287 -5.129 -14.275 1.00 97.19 224 LEU A N 1
ATOM 1737 C CA . LEU A 1 224 ? 6.895 -4.614 -15.503 1.00 97.19 224 LEU A CA 1
ATOM 1738 C C . LEU A 1 224 ? 8.351 -5.082 -15.644 1.00 97.19 224 LEU A C 1
ATOM 1740 O O . LEU A 1 224 ? 8.735 -5.597 -16.693 1.00 97.19 224 LEU A O 1
ATOM 1744 N N . ILE A 1 225 ? 9.141 -4.975 -14.569 1.00 97.38 225 ILE A N 1
ATOM 1745 C CA . ILE A 1 225 ? 10.523 -5.475 -14.518 1.00 97.38 225 ILE A CA 1
ATOM 1746 C C . ILE A 1 225 ? 10.557 -6.981 -14.790 1.00 97.38 225 ILE A C 1
ATOM 1748 O O . ILE A 1 225 ? 11.318 -7.427 -15.644 1.00 97.38 225 ILE A O 1
ATOM 1752 N N . ALA A 1 226 ? 9.718 -7.765 -14.108 1.00 97.69 226 ALA A N 1
ATOM 1753 C CA . ALA A 1 226 ? 9.643 -9.209 -14.310 1.00 97.69 226 ALA A CA 1
ATOM 1754 C C . ALA A 1 226 ? 9.293 -9.560 -15.765 1.00 97.69 226 ALA A C 1
ATOM 1756 O O . ALA A 1 226 ? 9.925 -10.437 -16.354 1.00 97.69 226 ALA A O 1
ATOM 1757 N N . GLY A 1 227 ? 8.349 -8.832 -16.369 1.00 95.75 227 GLY A N 1
ATOM 1758 C CA . GLY A 1 227 ? 7.996 -8.970 -17.779 1.00 95.75 227 GLY A CA 1
ATOM 1759 C C . GLY A 1 227 ? 9.180 -8.703 -18.713 1.00 95.75 227 GLY A C 1
ATOM 1760 O O . GLY A 1 227 ? 9.445 -9.509 -19.605 1.00 95.75 227 GLY A O 1
ATOM 1761 N N . PHE A 1 228 ? 9.949 -7.634 -18.485 1.00 95.25 228 PHE A N 1
ATOM 1762 C CA . PHE A 1 228 ? 11.168 -7.370 -19.258 1.00 95.25 228 PHE A CA 1
ATOM 1763 C C . PHE A 1 228 ? 12.253 -8.427 -19.038 1.00 95.25 228 PHE A C 1
ATOM 1765 O O . PHE A 1 228 ? 12.877 -8.852 -20.007 1.00 95.25 228 PHE A O 1
ATOM 1772 N N . CYS A 1 229 ? 12.441 -8.913 -17.809 1.00 95.81 229 CYS A N 1
ATOM 1773 C CA . CYS A 1 229 ? 13.383 -9.991 -17.503 1.00 95.81 229 CYS A CA 1
ATOM 1774 C C . CYS A 1 229 ? 13.040 -11.281 -18.254 1.00 95.81 229 CYS A C 1
ATOM 1776 O O . CYS A 1 229 ? 13.919 -11.882 -18.870 1.00 95.81 229 CYS A O 1
ATOM 1778 N N . VAL A 1 230 ? 11.768 -11.691 -18.261 1.00 95.94 230 VAL A N 1
ATOM 1779 C CA . VAL A 1 230 ? 11.324 -12.866 -19.026 1.00 95.94 230 VAL A CA 1
ATOM 1780 C C . VAL A 1 230 ? 11.570 -12.650 -20.519 1.00 95.94 230 VAL A C 1
ATOM 1782 O O . VAL A 1 230 ? 12.170 -13.497 -21.177 1.00 95.94 230 VAL A O 1
ATOM 1785 N N . ARG A 1 231 ? 11.175 -11.496 -21.064 1.00 93.31 231 ARG A N 1
ATOM 1786 C CA . ARG A 1 231 ? 11.324 -11.204 -22.497 1.00 93.31 231 ARG A CA 1
ATOM 1787 C C . ARG A 1 231 ? 12.792 -11.128 -22.931 1.00 93.31 231 ARG A C 1
ATOM 1789 O O . ARG A 1 231 ? 13.135 -11.657 -23.982 1.00 93.31 231 ARG A O 1
ATOM 1796 N N . GLY A 1 232 ? 13.659 -10.513 -22.131 1.00 93.75 232 GLY A N 1
ATOM 1797 C CA . GLY A 1 232 ? 15.064 -10.301 -22.483 1.00 93.75 232 GLY A CA 1
ATOM 1798 C C . GLY A 1 232 ? 15.965 -11.496 -22.199 1.00 93.75 232 GLY A C 1
ATOM 1799 O O . GLY A 1 232 ? 16.780 -11.845 -23.045 1.00 93.75 232 GLY A O 1
ATOM 1800 N N . PHE A 1 233 ? 15.819 -12.152 -21.045 1.00 95.00 233 PHE A N 1
ATOM 1801 C CA . PHE A 1 233 ? 16.716 -13.245 -20.648 1.00 95.00 233 PHE A CA 1
ATOM 1802 C C . PHE A 1 233 ? 16.205 -14.625 -21.061 1.00 95.00 233 PHE A C 1
ATOM 1804 O O . PHE A 1 233 ? 16.993 -15.461 -21.499 1.00 95.00 233 PHE A O 1
ATOM 1811 N N . VAL A 1 234 ? 14.897 -14.872 -20.934 1.00 94.88 234 VAL A N 1
ATOM 1812 C CA . VAL A 1 234 ? 14.310 -16.192 -21.221 1.00 94.88 234 VAL A CA 1
ATOM 1813 C C . VAL A 1 234 ? 13.949 -16.302 -22.698 1.00 94.88 234 VAL A C 1
ATOM 1815 O O . VAL A 1 234 ? 14.382 -17.232 -23.370 1.00 94.88 234 VAL A O 1
ATOM 1818 N N . LEU A 1 235 ? 13.195 -15.330 -23.219 1.00 93.38 235 LEU A N 1
ATOM 1819 C CA . LEU A 1 235 ? 12.742 -15.331 -24.615 1.00 93.38 235 LEU A CA 1
ATOM 1820 C C . LEU A 1 235 ? 13.763 -14.722 -25.587 1.00 93.38 235 LEU A C 1
ATOM 1822 O O . LEU A 1 235 ? 13.577 -14.819 -26.799 1.00 93.38 235 LEU A O 1
ATOM 1826 N N . ARG A 1 236 ? 14.837 -14.111 -25.065 1.00 92.31 236 ARG A N 1
ATOM 1827 C CA . ARG A 1 236 ? 15.932 -13.496 -25.836 1.00 92.31 236 ARG A CA 1
ATOM 1828 C C . ARG A 1 236 ? 15.453 -12.501 -26.894 1.00 92.31 236 ARG A C 1
ATOM 1830 O O . ARG A 1 236 ? 15.999 -12.433 -27.994 1.00 92.31 236 ARG A O 1
ATOM 1837 N N . TYR A 1 237 ? 14.419 -11.726 -26.574 1.00 93.06 237 TYR A N 1
ATOM 1838 C CA . TYR A 1 237 ? 13.941 -10.675 -27.465 1.00 93.06 237 TYR A CA 1
ATOM 1839 C C . TYR A 1 237 ? 15.004 -9.579 -27.591 1.00 93.06 237 TYR A C 1
ATOM 1841 O O . TYR A 1 237 ? 15.507 -9.125 -26.563 1.00 93.06 237 TYR A O 1
ATOM 1849 N N . PRO A 1 238 ? 15.344 -9.130 -28.813 1.00 92.44 238 PRO A N 1
ATOM 1850 C CA . PRO A 1 238 ? 16.325 -8.072 -29.003 1.00 92.44 238 PRO A CA 1
ATOM 1851 C C . PRO A 1 238 ? 15.796 -6.735 -28.475 1.00 92.44 238 PRO A C 1
ATOM 1853 O O . PRO A 1 238 ? 14.607 -6.417 -28.618 1.00 92.44 238 PRO A O 1
ATOM 1856 N N . ALA A 1 239 ? 16.694 -5.943 -27.894 1.00 93.19 239 ALA A N 1
ATOM 1857 C CA . ALA A 1 239 ? 16.423 -4.578 -27.471 1.00 93.19 239 ALA A CA 1
ATOM 1858 C C . ALA A 1 239 ? 16.835 -3.588 -28.560 1.00 93.19 239 ALA A C 1
ATOM 1860 O O . ALA A 1 239 ? 17.891 -3.716 -29.173 1.00 93.19 239 ALA A O 1
ATOM 1861 N N . GLY A 1 240 ? 16.008 -2.583 -28.797 1.00 92.31 240 GLY A N 1
ATOM 1862 C CA . GLY A 1 240 ? 16.274 -1.536 -29.776 1.00 92.31 240 GLY A CA 1
ATOM 1863 C C . GLY A 1 240 ? 15.314 -0.377 -29.586 1.00 92.31 240 GLY A C 1
ATOM 1864 O O . GLY A 1 240 ? 14.622 -0.298 -28.570 1.00 92.31 240 GLY A O 1
ATOM 1865 N N . TRP A 1 241 ? 15.251 0.532 -30.550 1.00 91.75 241 TRP A N 1
ATOM 1866 C CA . TRP A 1 241 ? 14.293 1.631 -30.480 1.00 91.75 241 TRP A CA 1
ATOM 1867 C C . TRP A 1 241 ? 13.708 1.986 -31.840 1.00 91.75 241 TRP A C 1
ATOM 1869 O O . TRP A 1 241 ? 14.290 1.746 -32.901 1.00 91.75 241 TRP A O 1
ATOM 1879 N N . HIS A 1 242 ? 12.521 2.578 -31.806 1.00 87.75 242 HIS A N 1
ATOM 1880 C CA . HIS A 1 242 ? 11.900 3.185 -32.971 1.00 87.75 242 HIS A CA 1
ATOM 1881 C C . HIS A 1 242 ? 11.154 4.443 -32.545 1.00 87.75 242 HIS A C 1
ATOM 1883 O O . HIS A 1 242 ? 10.500 4.477 -31.506 1.00 87.75 242 HIS A O 1
ATOM 1889 N N . SER A 1 243 ? 11.266 5.483 -33.365 1.00 85.44 243 SER A N 1
ATOM 1890 C CA . SER A 1 243 ? 10.508 6.717 -33.225 1.00 85.44 243 SER A CA 1
ATOM 1891 C C . SER A 1 243 ? 10.280 7.315 -34.606 1.00 85.44 243 SER A C 1
ATOM 1893 O O . SER A 1 243 ? 11.199 7.348 -35.434 1.00 85.44 243 SER A O 1
ATOM 1895 N N . THR A 1 244 ? 9.060 7.794 -34.832 1.00 84.25 244 THR A N 1
ATOM 1896 C CA . THR A 1 244 ? 8.684 8.626 -35.981 1.00 84.25 244 THR A CA 1
ATOM 1897 C C . THR A 1 244 ? 9.046 10.096 -35.764 1.00 84.25 244 THR A C 1
ATOM 1899 O O . THR A 1 244 ? 9.122 10.844 -36.731 1.00 84.25 244 THR A O 1
ATOM 1902 N N . PHE A 1 245 ? 9.281 10.508 -34.512 1.00 85.31 245 PHE A N 1
ATOM 1903 C CA . PHE A 1 245 ? 9.509 11.906 -34.131 1.00 85.31 245 PHE A CA 1
ATOM 1904 C C . PHE A 1 245 ? 10.977 12.221 -33.834 1.00 85.31 245 PHE A C 1
ATOM 1906 O O . PHE A 1 245 ? 11.439 13.320 -34.122 1.00 85.31 245 PHE A O 1
ATOM 1913 N N . LEU A 1 246 ? 11.712 11.277 -33.241 1.00 87.88 246 LEU A N 1
ATOM 1914 C CA . LEU A 1 246 ? 13.086 11.499 -32.791 1.00 87.88 246 LEU A CA 1
ATOM 1915 C C . LEU A 1 246 ? 14.105 10.998 -33.820 1.00 87.88 246 LEU A C 1
ATOM 1917 O O . LEU A 1 246 ? 14.022 9.866 -34.307 1.00 87.88 246 LEU A O 1
ATOM 1921 N N . GLY A 1 247 ? 15.108 11.834 -34.100 1.00 89.19 247 GLY A N 1
ATOM 1922 C CA . GLY A 1 247 ? 16.355 11.413 -34.739 1.00 89.19 247 GLY A CA 1
ATOM 1923 C C . GLY A 1 247 ? 17.309 10.723 -33.746 1.00 89.19 247 GLY A C 1
ATOM 1924 O O . GLY A 1 247 ? 17.056 10.758 -32.541 1.00 89.19 247 GLY A O 1
ATOM 1925 N N . PRO A 1 248 ? 18.411 10.107 -34.219 1.00 89.12 248 PRO A N 1
ATOM 1926 C CA . PRO A 1 248 ? 19.342 9.359 -33.366 1.00 89.12 248 PRO A CA 1
ATOM 1927 C C . PRO A 1 248 ? 19.957 10.174 -32.221 1.00 89.12 248 PRO A C 1
ATOM 1929 O O . PRO A 1 248 ? 19.979 9.704 -31.088 1.00 89.12 248 PRO A O 1
ATOM 1932 N N . GLU A 1 249 ? 20.366 11.417 -32.484 1.00 90.81 249 GLU A N 1
ATOM 1933 C CA . GLU A 1 249 ? 20.922 12.308 -31.454 1.00 90.81 249 GLU A CA 1
ATOM 1934 C C . GLU A 1 249 ? 19.894 12.644 -30.366 1.00 90.81 249 GLU A C 1
ATOM 1936 O O . GLU A 1 249 ? 20.167 12.541 -29.171 1.00 90.81 249 GLU A O 1
ATOM 1941 N N . SER A 1 250 ? 18.660 12.977 -30.761 1.00 92.75 250 SER A N 1
ATOM 1942 C CA . SER A 1 250 ? 17.575 13.262 -29.815 1.00 92.75 250 SER A CA 1
ATOM 1943 C C . SER A 1 250 ? 17.149 12.017 -29.031 1.00 92.75 250 SER A C 1
ATOM 1945 O O . SER A 1 250 ? 16.788 12.122 -27.858 1.00 92.75 250 SER A O 1
ATOM 1947 N N . ALA A 1 251 ? 17.202 10.837 -29.656 1.00 91.75 251 ALA A N 1
ATOM 1948 C CA . ALA A 1 251 ? 16.962 9.565 -28.987 1.00 91.75 251 ALA A CA 1
ATOM 1949 C C . ALA A 1 251 ? 18.041 9.306 -27.927 1.00 91.75 251 ALA A C 1
ATOM 1951 O O . ALA A 1 251 ? 17.699 9.066 -26.774 1.00 91.75 251 ALA A O 1
ATOM 1952 N N . HIS A 1 252 ? 19.322 9.451 -28.273 1.00 94.69 252 HIS A N 1
ATOM 1953 C CA . HIS A 1 252 ? 20.436 9.317 -27.333 1.00 94.69 252 HIS A CA 1
ATOM 1954 C C . HIS A 1 252 ? 20.331 10.308 -26.160 1.00 94.69 252 HIS A C 1
ATOM 1956 O O . HIS A 1 252 ? 20.415 9.895 -25.005 1.00 94.69 252 HIS A O 1
ATOM 1962 N N . ALA A 1 253 ? 20.026 11.583 -26.420 1.00 94.44 253 ALA A N 1
ATOM 1963 C CA . ALA A 1 253 ? 19.791 12.569 -25.361 1.00 94.44 253 ALA A CA 1
ATOM 1964 C C . ALA A 1 253 ? 18.618 12.180 -24.439 1.00 94.44 253 ALA A C 1
ATOM 1966 O O . ALA A 1 253 ? 18.707 12.319 -23.218 1.00 94.44 253 ALA A O 1
ATOM 1967 N N . SER A 1 254 ? 17.535 11.638 -25.005 1.00 93.19 254 SER A N 1
ATOM 1968 C CA . SER A 1 254 ? 16.383 11.152 -24.234 1.00 93.19 254 SER A CA 1
ATOM 1969 C C . SER A 1 254 ? 16.746 9.938 -23.374 1.00 93.19 254 SER A C 1
ATOM 1971 O O . SER A 1 254 ? 16.315 9.845 -22.226 1.00 93.19 254 SER A O 1
ATOM 1973 N N . LEU A 1 255 ? 17.573 9.028 -23.900 1.00 94.25 255 LEU A N 1
ATOM 1974 C CA . LEU A 1 255 ? 18.088 7.879 -23.158 1.00 94.25 255 LEU A CA 1
ATOM 1975 C C . LEU A 1 255 ? 18.998 8.322 -22.010 1.00 94.25 255 LEU A C 1
ATOM 1977 O O . LEU A 1 255 ? 18.860 7.796 -20.912 1.00 94.25 255 LEU A O 1
ATOM 1981 N N . ILE A 1 256 ? 19.861 9.321 -22.213 1.00 95.69 256 ILE A N 1
ATOM 1982 C CA . ILE A 1 256 ? 20.666 9.908 -21.132 1.00 95.69 256 ILE A CA 1
ATOM 1983 C C . ILE A 1 256 ? 19.763 10.511 -20.054 1.00 95.69 256 ILE A C 1
ATOM 1985 O O . ILE A 1 256 ? 19.967 10.250 -18.871 1.00 95.69 256 ILE A O 1
ATOM 1989 N N . ALA A 1 257 ? 18.741 11.279 -20.433 1.00 94.31 257 ALA A N 1
ATOM 1990 C CA . ALA A 1 257 ? 17.824 11.879 -19.467 1.00 94.31 257 ALA A CA 1
ATOM 1991 C C . ALA A 1 257 ? 17.038 10.826 -18.660 1.00 94.31 257 ALA A C 1
ATOM 1993 O O . ALA A 1 257 ? 16.822 11.000 -17.462 1.00 94.31 257 ALA A O 1
ATOM 1994 N N . LEU A 1 258 ? 16.622 9.732 -19.307 1.00 94.69 258 LEU A N 1
ATOM 1995 C CA . LEU A 1 258 ? 15.801 8.679 -18.707 1.00 94.69 258 LEU A CA 1
ATOM 1996 C C . LEU A 1 258 ? 16.612 7.655 -17.897 1.00 94.69 258 LEU A C 1
ATOM 1998 O O . LEU A 1 258 ? 16.187 7.228 -16.823 1.00 94.69 258 LEU A O 1
ATOM 2002 N N . TYR A 1 259 ? 17.757 7.228 -18.426 1.00 96.12 259 TYR A N 1
ATOM 2003 C CA . TYR A 1 259 ? 18.576 6.145 -17.881 1.00 96.12 259 TYR A CA 1
ATOM 2004 C C . TYR A 1 259 ? 19.849 6.635 -17.192 1.00 96.12 259 TYR A C 1
ATOM 2006 O O . TYR A 1 259 ? 20.440 5.866 -16.444 1.00 96.12 259 TYR A O 1
ATOM 2014 N N . GLY A 1 260 ? 20.271 7.888 -17.380 1.00 96.69 260 GLY A N 1
ATOM 2015 C CA . GLY A 1 260 ? 21.539 8.421 -16.866 1.00 96.69 260 GLY A CA 1
ATOM 2016 C C . GLY A 1 260 ? 21.732 8.224 -15.360 1.00 96.69 260 GLY A C 1
ATOM 2017 O O . GLY A 1 260 ? 22.747 7.658 -14.957 1.00 96.69 260 GLY A O 1
ATOM 2018 N N . PRO A 1 261 ? 20.757 8.585 -14.506 1.00 96.69 261 PRO A N 1
ATOM 2019 C CA . PRO A 1 261 ? 20.885 8.358 -13.066 1.00 96.69 261 PRO A CA 1
ATOM 2020 C C . PRO A 1 261 ? 20.971 6.875 -12.680 1.00 96.69 261 PRO A C 1
ATOM 2022 O O . PRO A 1 261 ? 21.717 6.512 -11.773 1.00 96.69 261 PRO A O 1
ATOM 2025 N N . ALA A 1 262 ? 20.259 5.999 -13.394 1.00 96.56 262 ALA A N 1
ATOM 2026 C CA . ALA A 1 262 ? 20.350 4.555 -13.193 1.00 96.56 262 ALA A CA 1
ATOM 2027 C C . ALA A 1 262 ? 21.679 3.977 -13.708 1.00 96.56 262 ALA A C 1
ATOM 2029 O O . ALA A 1 262 ? 22.238 3.079 -13.084 1.00 96.56 262 ALA A O 1
ATOM 2030 N N . SER A 1 263 ? 22.207 4.509 -14.810 1.00 97.12 263 SER A N 1
ATOM 2031 C CA . SER A 1 263 ? 23.516 4.171 -15.375 1.00 97.12 263 SER A CA 1
ATOM 2032 C C . SER A 1 263 ? 24.631 4.519 -14.390 1.00 97.12 263 SER A C 1
ATOM 2034 O O . SER A 1 263 ? 25.429 3.652 -14.043 1.00 97.12 263 SER A O 1
ATOM 2036 N N . ALA A 1 264 ? 24.606 5.732 -13.828 1.00 96.62 264 ALA A N 1
ATOM 2037 C CA . ALA A 1 264 ? 25.561 6.166 -12.811 1.00 96.62 264 ALA A CA 1
ATOM 2038 C C . ALA A 1 264 ? 25.520 5.290 -11.546 1.00 96.62 264 ALA A C 1
ATOM 2040 O O . ALA A 1 264 ? 26.563 4.995 -10.971 1.00 96.62 264 ALA A O 1
ATOM 2041 N N . LEU A 1 265 ? 24.328 4.850 -11.122 1.00 96.44 265 LEU A N 1
ATOM 2042 C CA . LEU A 1 265 ? 24.164 4.007 -9.935 1.00 96.44 265 LEU A CA 1
ATOM 2043 C C . LEU A 1 265 ? 24.568 2.543 -10.171 1.00 96.44 265 LEU A C 1
ATOM 2045 O O . LEU A 1 265 ? 25.116 1.902 -9.279 1.00 96.44 265 LEU A O 1
ATOM 2049 N N . SER A 1 266 ? 24.259 1.999 -11.349 1.00 95.88 266 SER A N 1
ATOM 2050 C CA . SER A 1 266 ? 24.477 0.583 -11.675 1.00 95.88 266 SER A CA 1
ATOM 2051 C C . SER A 1 266 ? 25.838 0.292 -12.306 1.00 95.88 266 SER A C 1
ATOM 2053 O O . SER A 1 266 ? 26.229 -0.871 -12.379 1.00 95.88 266 SER A O 1
ATOM 2055 N N . GLY A 1 267 ? 26.539 1.321 -12.790 1.00 95.12 267 GLY A N 1
ATOM 2056 C CA . GLY A 1 267 ? 27.777 1.186 -13.559 1.00 95.12 267 GLY A CA 1
ATOM 2057 C C . GLY A 1 267 ? 27.573 0.697 -14.998 1.00 95.12 267 GLY A C 1
ATOM 2058 O O . GLY A 1 267 ? 28.552 0.484 -15.707 1.00 95.12 267 GLY A O 1
ATOM 2059 N N . ILE A 1 268 ? 26.327 0.513 -15.449 1.00 94.88 268 ILE A N 1
ATOM 2060 C CA . ILE A 1 268 ? 26.017 0.101 -16.823 1.00 94.88 268 ILE A CA 1
ATOM 2061 C C . ILE A 1 268 ? 26.067 1.342 -17.710 1.00 94.88 268 ILE A C 1
ATOM 2063 O O . ILE A 1 268 ? 25.225 2.229 -17.565 1.00 94.88 268 ILE A O 1
ATOM 2067 N N . ALA A 1 269 ? 27.040 1.420 -18.614 1.00 93.56 269 ALA A N 1
ATOM 2068 C CA . ALA A 1 269 ? 27.196 2.560 -19.510 1.00 93.56 269 ALA A CA 1
ATOM 2069 C C . ALA A 1 269 ? 26.037 2.658 -20.515 1.00 93.56 269 ALA A C 1
ATOM 2071 O O . ALA A 1 269 ? 25.532 1.651 -21.011 1.00 93.56 269 ALA A O 1
ATOM 2072 N N . ILE A 1 270 ? 25.630 3.888 -20.832 1.00 93.50 270 ILE A N 1
ATOM 2073 C CA . ILE A 1 270 ? 24.741 4.152 -21.966 1.00 93.50 270 ILE A CA 1
ATOM 2074 C C . ILE A 1 270 ? 25.618 4.194 -23.228 1.00 93.50 270 ILE A C 1
ATOM 2076 O O . ILE A 1 270 ? 26.598 4.943 -23.225 1.00 93.50 270 ILE A O 1
ATOM 2080 N N . PRO A 1 271 ? 25.301 3.416 -24.282 1.00 93.25 271 PRO A N 1
ATOM 2081 C CA . PRO A 1 271 ? 26.075 3.420 -25.521 1.00 93.25 271 PRO A CA 1
ATOM 2082 C C . PRO A 1 271 ? 26.133 4.802 -26.175 1.00 93.25 271 PRO A C 1
ATOM 2084 O O . PRO A 1 271 ? 25.231 5.623 -26.002 1.00 93.25 271 PRO A O 1
ATOM 2087 N N . SER A 1 272 ? 27.174 5.029 -26.972 1.00 93.19 272 SER A N 1
ATOM 2088 C CA . SER A 1 272 ? 27.372 6.264 -27.732 1.00 93.19 272 SER A CA 1
ATOM 2089 C C . SER A 1 272 ? 26.227 6.538 -28.716 1.00 93.19 272 SER A C 1
ATOM 2091 O O . SER A 1 272 ? 25.508 5.630 -29.137 1.00 93.19 272 SER A O 1
ATOM 2093 N N . ALA A 1 273 ? 26.085 7.790 -29.161 1.00 92.06 273 ALA A N 1
ATOM 2094 C CA . ALA A 1 273 ? 25.055 8.173 -30.132 1.00 92.06 273 ALA A CA 1
ATOM 2095 C C . ALA A 1 273 ? 25.091 7.323 -31.420 1.00 92.06 273 ALA A C 1
ATOM 2097 O 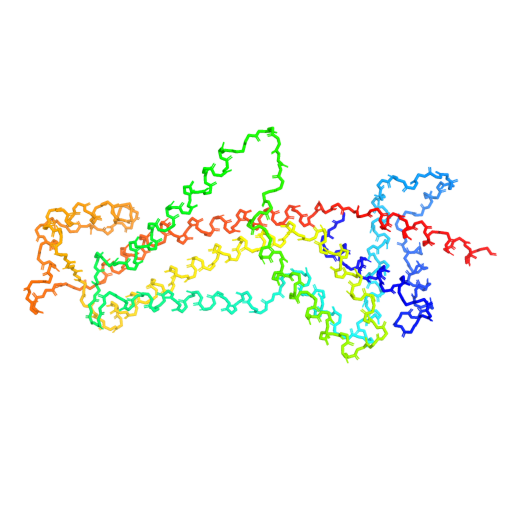O . ALA A 1 273 ? 24.040 6.968 -31.956 1.00 92.06 273 ALA A O 1
ATOM 2098 N N . GLN A 1 274 ? 26.288 6.936 -31.879 1.00 91.44 274 GLN A N 1
ATOM 2099 C CA . GLN A 1 274 ? 26.471 6.069 -33.046 1.00 91.44 274 GLN A CA 1
ATOM 2100 C C . GLN A 1 274 ? 25.967 4.640 -32.792 1.00 91.44 274 GLN A C 1
ATOM 2102 O O . GLN A 1 274 ? 25.270 4.072 -33.634 1.00 91.44 274 GLN A O 1
ATOM 2107 N N . GLU A 1 275 ? 26.271 4.067 -31.628 1.00 90.94 275 GLU A N 1
ATOM 2108 C CA . GLU A 1 275 ? 25.786 2.738 -31.239 1.00 90.94 275 GLU A CA 1
ATOM 2109 C C . GLU A 1 275 ? 24.267 2.745 -31.047 1.00 90.94 275 GLU A C 1
ATOM 2111 O O . GLU A 1 275 ? 23.576 1.861 -31.549 1.00 90.94 275 GLU A O 1
ATOM 2116 N N . ILE A 1 276 ? 23.714 3.790 -30.420 1.00 91.50 276 ILE A N 1
ATOM 2117 C CA . ILE A 1 276 ? 22.263 3.982 -30.330 1.00 91.50 276 ILE A CA 1
ATOM 2118 C C . ILE A 1 276 ? 21.641 4.088 -31.723 1.00 91.50 276 ILE A C 1
ATOM 2120 O O . ILE A 1 276 ? 20.604 3.471 -31.964 1.00 91.50 276 ILE A O 1
ATOM 2124 N N . ALA A 1 277 ? 22.253 4.806 -32.668 1.00 90.62 277 ALA A N 1
ATOM 2125 C CA . ALA A 1 277 ? 21.751 4.883 -34.039 1.00 90.62 277 ALA A CA 1
ATOM 2126 C C . ALA A 1 277 ? 21.657 3.494 -34.700 1.00 90.62 277 ALA A C 1
ATOM 2128 O O . ALA A 1 277 ? 20.671 3.217 -35.386 1.00 90.62 277 ALA A O 1
ATOM 2129 N N . ALA A 1 278 ? 22.621 2.606 -34.436 1.00 90.06 278 ALA A N 1
ATOM 2130 C CA . ALA A 1 278 ? 22.634 1.232 -34.943 1.00 90.06 278 ALA A CA 1
ATOM 2131 C C . ALA A 1 278 ? 21.545 0.333 -34.319 1.00 90.06 278 ALA A C 1
ATOM 2133 O O . ALA A 1 278 ? 21.082 -0.614 -34.954 1.00 90.06 278 ALA A O 1
ATOM 2134 N N . LEU A 1 279 ? 21.075 0.648 -33.106 1.00 91.38 279 LEU A N 1
ATOM 2135 C CA . LEU A 1 279 ? 19.967 -0.061 -32.448 1.00 91.38 279 LEU A CA 1
ATOM 2136 C C . LEU A 1 279 ? 18.582 0.304 -33.008 1.00 91.38 279 LEU A C 1
ATOM 2138 O O . LEU A 1 279 ? 17.579 -0.293 -32.597 1.00 91.38 279 LEU A O 1
ATOM 2142 N N . ARG A 1 280 ? 18.493 1.288 -33.913 1.00 90.75 280 ARG A N 1
ATOM 2143 C CA . ARG A 1 280 ? 17.218 1.731 -34.481 1.00 90.75 280 ARG A CA 1
ATOM 2144 C C . ARG A 1 280 ? 16.638 0.659 -35.400 1.00 90.75 280 ARG A C 1
ATOM 2146 O O . ARG A 1 280 ? 17.299 0.181 -36.318 1.00 90.75 280 ARG A O 1
ATOM 2153 N N . TRP A 1 281 ? 15.358 0.340 -35.235 1.00 87.44 281 TRP A N 1
ATOM 2154 C CA . TRP A 1 281 ? 14.657 -0.525 -36.184 1.00 87.44 281 TRP A CA 1
ATOM 2155 C C . TRP A 1 281 ? 14.321 0.242 -37.468 1.00 87.44 281 TRP A C 1
ATOM 2157 O O . TRP A 1 281 ? 13.290 0.913 -37.550 1.00 87.44 281 TRP A O 1
ATOM 2167 N N . THR A 1 282 ? 15.211 0.147 -38.456 1.00 78.06 282 THR A N 1
ATOM 2168 C CA . THR A 1 282 ? 15.046 0.673 -39.827 1.00 78.06 282 THR A CA 1
ATOM 2169 C C . THR A 1 282 ? 14.906 -0.436 -40.881 1.00 78.06 282 THR A C 1
ATOM 2171 O O . THR A 1 282 ? 14.431 -0.174 -41.980 1.00 78.06 282 THR A O 1
ATOM 2174 N N . SER A 1 283 ? 15.273 -1.676 -40.539 1.00 64.25 283 SER A N 1
ATOM 2175 C CA . SER A 1 283 ? 15.263 -2.883 -41.385 1.00 64.25 283 SER A CA 1
ATOM 2176 C C . SER A 1 283 ? 14.937 -4.120 -40.508 1.00 64.25 283 SER A C 1
ATOM 2178 O O . SER A 1 283 ? 14.932 -3.982 -39.277 1.00 64.25 283 SER A O 1
ATOM 2180 N N . PRO A 1 284 ? 14.656 -5.334 -41.041 1.00 66.00 284 PRO A N 1
ATOM 2181 C CA . PRO A 1 284 ? 14.462 -6.541 -40.220 1.00 66.00 284 PRO A CA 1
ATOM 2182 C C . PRO A 1 284 ? 15.660 -6.867 -39.314 1.00 66.00 284 PRO A C 1
ATOM 2184 O O . PRO A 1 284 ? 15.491 -7.508 -38.280 1.00 66.00 284 PRO A O 1
ATOM 2187 N N . THR A 1 285 ? 16.847 -6.388 -39.689 1.00 61.75 285 THR A N 1
ATOM 2188 C CA . THR A 1 285 ? 18.095 -6.421 -38.924 1.00 61.75 285 THR A CA 1
ATOM 2189 C C . THR A 1 285 ? 18.243 -5.123 -38.123 1.00 61.75 285 THR A C 1
ATOM 2191 O O . THR A 1 285 ? 18.699 -4.111 -38.651 1.00 61.75 285 THR A O 1
ATOM 2194 N N . GLY A 1 286 ? 17.818 -5.124 -36.861 1.00 71.00 286 GLY A N 1
ATOM 2195 C CA . GLY A 1 286 ? 17.995 -3.994 -35.949 1.00 71.00 286 GLY A CA 1
ATOM 2196 C C . GLY A 1 286 ? 17.790 -4.409 -34.494 1.00 71.00 286 GLY A C 1
ATOM 2197 O O . GLY A 1 286 ? 17.055 -5.361 -34.212 1.00 71.00 286 GLY A O 1
ATOM 2198 N N . GLY A 1 287 ? 18.417 -3.674 -33.578 1.00 83.81 287 GLY A N 1
ATOM 2199 C CA . GLY A 1 287 ? 18.495 -4.022 -32.159 1.00 83.81 287 GLY A CA 1
ATOM 2200 C C . GLY A 1 287 ? 19.679 -4.937 -31.824 1.00 83.81 287 GLY A C 1
ATOM 2201 O O . GLY A 1 287 ? 20.341 -5.475 -32.707 1.00 83.81 287 GLY A O 1
ATOM 2202 N N . ALA A 1 288 ? 19.944 -5.094 -30.532 1.00 88.00 288 ALA A N 1
ATOM 2203 C CA . ALA A 1 288 ? 21.031 -5.899 -29.986 1.00 88.00 288 ALA A CA 1
ATOM 2204 C C . ALA A 1 288 ? 20.535 -6.783 -28.835 1.00 88.00 288 ALA A C 1
ATOM 2206 O O . ALA A 1 288 ? 19.345 -6.805 -28.505 1.00 88.00 288 ALA A O 1
ATOM 2207 N N . GLU A 1 289 ? 21.453 -7.531 -28.226 1.00 90.00 289 GLU A N 1
ATOM 2208 C CA . GLU A 1 289 ? 21.160 -8.317 -27.034 1.00 90.00 289 GLU A CA 1
ATOM 2209 C C . GLU A 1 289 ? 20.567 -7.431 -25.926 1.00 90.00 289 GLU A C 1
ATOM 2211 O O . GLU A 1 289 ? 21.082 -6.363 -25.596 1.00 90.00 289 GLU A O 1
ATOM 2216 N N . ALA A 1 290 ? 19.451 -7.872 -25.346 1.00 90.44 290 ALA A N 1
ATOM 2217 C CA . ALA A 1 290 ? 18.684 -7.059 -24.410 1.00 90.44 290 ALA A CA 1
ATOM 2218 C C . ALA A 1 290 ? 19.226 -7.055 -22.977 1.00 90.44 290 ALA A C 1
ATOM 2220 O O . ALA A 1 290 ? 18.686 -6.337 -22.141 1.00 90.44 290 ALA A O 1
ATOM 2221 N N . GLY A 1 291 ? 20.248 -7.851 -22.657 1.00 91.50 291 GLY A N 1
ATOM 2222 C CA . GLY A 1 291 ? 20.630 -8.116 -21.271 1.00 91.50 291 GLY A CA 1
ATOM 2223 C C . GLY A 1 291 ? 20.969 -6.859 -20.464 1.00 91.50 291 GLY A C 1
ATOM 2224 O O . GLY A 1 291 ? 20.406 -6.638 -19.389 1.00 91.50 291 GLY A O 1
ATOM 2225 N N . GLU A 1 292 ? 21.851 -6.008 -20.988 1.00 93.50 292 GLU A N 1
ATOM 2226 C CA . GLU A 1 292 ? 22.227 -4.750 -20.329 1.00 93.50 292 GLU A CA 1
ATOM 2227 C C . GLU A 1 292 ? 21.082 -3.743 -20.301 1.00 93.50 292 GLU A C 1
ATOM 2229 O O . GLU A 1 292 ? 20.834 -3.134 -19.260 1.00 93.50 292 GLU A O 1
ATOM 2234 N N . TRP A 1 293 ? 20.316 -3.650 -21.389 1.00 94.00 293 TRP A N 1
ATOM 2235 C CA . TRP A 1 293 ? 19.140 -2.787 -21.466 1.00 94.00 293 TRP A CA 1
ATOM 2236 C C . TRP A 1 293 ? 18.074 -3.163 -20.441 1.00 94.00 293 TRP A C 1
ATOM 2238 O O . TRP A 1 293 ? 17.566 -2.292 -19.745 1.00 94.00 293 TRP A O 1
ATOM 2248 N N . VAL A 1 294 ? 17.776 -4.450 -20.276 1.00 95.06 294 VAL A N 1
ATOM 2249 C CA . VAL A 1 294 ? 16.800 -4.927 -19.289 1.00 95.06 294 VAL A CA 1
ATOM 2250 C C . VAL A 1 294 ? 17.272 -4.639 -17.868 1.00 95.06 294 VAL A C 1
ATOM 2252 O O . VAL A 1 294 ? 16.473 -4.180 -17.051 1.00 95.06 294 VAL A O 1
ATOM 2255 N N . ARG A 1 295 ? 18.563 -4.836 -17.563 1.00 96.06 295 ARG A N 1
ATOM 2256 C CA . ARG A 1 295 ? 19.120 -4.448 -16.255 1.00 96.06 295 ARG A CA 1
ATOM 2257 C C . ARG A 1 295 ? 19.018 -2.943 -16.024 1.00 96.06 295 ARG A C 1
ATOM 2259 O O . ARG A 1 295 ? 18.609 -2.531 -14.942 1.00 96.06 295 ARG A O 1
ATOM 2266 N N . LEU A 1 296 ? 19.342 -2.128 -17.024 1.00 95.88 296 LEU A N 1
ATOM 2267 C CA . LEU A 1 296 ? 19.280 -0.672 -16.925 1.00 95.88 296 LEU A CA 1
ATOM 2268 C C . LEU A 1 296 ? 17.834 -0.175 -16.757 1.00 95.88 296 LEU A C 1
ATOM 2270 O O . LEU A 1 296 ? 17.558 0.637 -15.877 1.00 95.88 296 LEU A O 1
ATOM 2274 N N . MET A 1 297 ? 16.884 -0.732 -17.514 1.00 95.25 297 MET A N 1
ATOM 2275 C CA . MET A 1 297 ? 15.446 -0.477 -17.361 1.00 95.25 297 MET A CA 1
ATOM 2276 C C . MET A 1 297 ? 14.938 -0.875 -15.974 1.00 95.25 297 MET A C 1
ATOM 2278 O O . MET A 1 297 ? 14.151 -0.137 -15.377 1.00 95.25 297 MET A O 1
ATOM 2282 N N . ALA A 1 298 ? 15.411 -2.004 -15.438 1.00 96.81 298 ALA A N 1
ATOM 2283 C CA . ALA A 1 298 ? 15.086 -2.430 -14.085 1.00 96.81 298 ALA A CA 1
ATOM 2284 C C . ALA A 1 298 ? 15.615 -1.439 -13.042 1.00 96.81 298 ALA A C 1
ATOM 2286 O O . ALA A 1 298 ? 14.849 -1.008 -12.183 1.00 96.81 298 ALA A O 1
ATOM 2287 N N . TRP A 1 299 ? 16.876 -1.011 -13.147 1.00 97.81 299 TRP A N 1
ATOM 2288 C CA . TRP A 1 299 ? 17.451 0.003 -12.259 1.00 97.81 299 TRP A CA 1
ATOM 2289 C C . TRP A 1 299 ? 16.701 1.334 -12.323 1.00 97.81 299 TRP A C 1
ATOM 2291 O O . TRP A 1 299 ? 16.393 1.910 -11.280 1.00 97.81 299 TRP A O 1
ATOM 2301 N N . THR A 1 300 ? 16.322 1.787 -13.516 1.00 97.12 300 THR A N 1
ATOM 2302 C CA . THR A 1 300 ? 15.496 2.987 -13.703 1.00 97.12 300 THR A CA 1
ATOM 2303 C C . THR A 1 300 ? 14.132 2.846 -13.030 1.00 97.12 300 THR A C 1
ATOM 2305 O O . THR A 1 300 ? 13.733 3.717 -12.256 1.00 97.12 300 THR A O 1
ATOM 2308 N N . ALA A 1 301 ? 13.416 1.741 -13.255 1.00 97.31 301 ALA A N 1
ATOM 2309 C CA . ALA A 1 301 ? 12.130 1.498 -12.602 1.00 97.31 301 ALA A CA 1
ATOM 2310 C C . ALA A 1 301 ? 12.272 1.390 -11.071 1.00 97.31 301 ALA A C 1
ATOM 2312 O O . ALA A 1 301 ? 11.424 1.898 -10.331 1.00 97.31 301 ALA A O 1
ATOM 2313 N N . MET A 1 302 ? 13.359 0.790 -10.580 1.00 97.62 302 MET A N 1
ATOM 2314 C CA . MET A 1 302 ? 13.660 0.733 -9.151 1.00 97.62 302 MET A CA 1
ATOM 2315 C C . MET A 1 302 ? 13.866 2.129 -8.562 1.00 97.62 302 MET A C 1
ATOM 2317 O O . MET A 1 302 ? 13.236 2.463 -7.559 1.00 97.62 302 MET A O 1
ATOM 2321 N N . LEU A 1 303 ? 14.694 2.951 -9.207 1.00 96.88 303 LEU A N 1
ATOM 2322 C CA . LEU A 1 303 ? 15.065 4.285 -8.743 1.00 96.88 303 LEU A CA 1
ATOM 2323 C C . LEU A 1 303 ? 13.883 5.262 -8.748 1.00 96.88 303 LEU A C 1
ATOM 2325 O O . LEU A 1 303 ? 13.637 5.937 -7.752 1.00 96.88 303 LEU A O 1
ATOM 2329 N N . TYR A 1 304 ? 13.139 5.338 -9.853 1.00 96.12 304 TYR A N 1
ATOM 2330 C CA . TYR A 1 304 ? 12.075 6.337 -10.009 1.00 96.12 304 TYR A CA 1
ATOM 2331 C C . TYR A 1 304 ? 10.727 5.894 -9.440 1.00 96.12 304 TYR A C 1
ATOM 2333 O O . TYR A 1 304 ? 9.873 6.734 -9.144 1.00 96.12 304 TYR A O 1
ATOM 2341 N N . ILE A 1 305 ? 10.495 4.586 -9.299 1.00 97.38 305 ILE A N 1
ATOM 2342 C CA . ILE A 1 305 ? 9.171 4.065 -8.951 1.00 97.38 305 ILE A CA 1
ATOM 2343 C C . ILE A 1 305 ? 9.229 3.214 -7.692 1.00 97.38 305 ILE A C 1
ATOM 2345 O O . ILE A 1 305 ? 8.641 3.602 -6.686 1.00 97.38 305 ILE A O 1
ATOM 2349 N N . VAL A 1 306 ? 9.920 2.073 -7.714 1.00 97.94 306 VAL A N 1
ATOM 2350 C CA . VAL A 1 306 ? 9.814 1.092 -6.621 1.00 97.94 306 VAL A CA 1
ATOM 2351 C C . VAL A 1 306 ? 10.322 1.674 -5.305 1.00 97.94 306 VAL A C 1
ATOM 2353 O O . VAL A 1 306 ? 9.576 1.692 -4.327 1.00 97.94 306 VAL A O 1
ATOM 2356 N N . VAL A 1 307 ? 11.546 2.206 -5.270 1.00 97.12 307 VAL A N 1
ATOM 2357 C CA . VAL A 1 307 ? 12.153 2.730 -4.038 1.00 97.12 307 VAL A CA 1
ATOM 2358 C C . VAL A 1 307 ? 11.336 3.891 -3.455 1.00 97.12 307 VAL A C 1
ATOM 2360 O O . VAL A 1 307 ? 10.923 3.781 -2.297 1.00 97.12 307 VAL A O 1
ATOM 2363 N N . PRO A 1 308 ? 10.989 4.958 -4.205 1.00 96.25 308 PRO A N 1
ATOM 2364 C CA . PRO A 1 308 ? 10.203 6.053 -3.640 1.00 96.25 308 PRO A CA 1
ATOM 2365 C C . PRO A 1 308 ? 8.803 5.612 -3.185 1.00 96.25 308 PRO A C 1
ATOM 2367 O O . PRO A 1 308 ? 8.305 6.092 -2.164 1.00 96.25 308 PRO A O 1
ATOM 2370 N N . ARG A 1 309 ? 8.165 4.657 -3.883 1.00 96.69 309 ARG A N 1
ATOM 2371 C CA . ARG A 1 309 ? 6.871 4.100 -3.455 1.00 96.69 309 ARG A CA 1
ATOM 2372 C C . ARG A 1 309 ? 6.984 3.305 -2.164 1.00 96.69 309 ARG A C 1
ATOM 2374 O O . ARG A 1 309 ? 6.120 3.463 -1.303 1.00 96.69 309 ARG A O 1
ATOM 2381 N N . LEU A 1 310 ? 8.031 2.501 -1.999 1.00 97.38 310 LEU A N 1
ATOM 2382 C CA . LEU A 1 310 ? 8.271 1.760 -0.761 1.00 97.38 310 LEU A CA 1
ATOM 2383 C C . LEU A 1 310 ? 8.570 2.700 0.413 1.00 97.38 310 LEU A C 1
ATOM 2385 O O . LEU A 1 310 ? 8.024 2.500 1.496 1.00 97.38 310 LEU A O 1
ATOM 2389 N N . LEU A 1 311 ? 9.335 3.773 0.195 1.00 96.38 311 LEU A N 1
ATOM 2390 C CA . LEU A 1 311 ? 9.558 4.810 1.209 1.00 96.38 311 LEU A CA 1
ATOM 2391 C C . LEU A 1 311 ? 8.246 5.504 1.614 1.00 96.38 311 LEU A C 1
ATOM 2393 O O . LEU A 1 311 ? 7.971 5.669 2.802 1.00 96.38 311 LEU A O 1
ATOM 2397 N N . ALA A 1 312 ? 7.383 5.844 0.653 1.00 94.69 312 ALA A N 1
ATOM 2398 C CA . ALA A 1 312 ? 6.069 6.426 0.941 1.00 94.69 312 ALA A CA 1
ATOM 2399 C C . ALA A 1 312 ? 5.117 5.441 1.656 1.00 94.69 312 ALA A C 1
ATOM 2401 O O . ALA A 1 312 ? 4.344 5.833 2.540 1.00 94.69 312 ALA A O 1
ATOM 2402 N N . ALA A 1 313 ? 5.186 4.148 1.321 1.00 95.56 313 ALA A N 1
ATOM 2403 C CA . ALA A 1 313 ? 4.457 3.093 2.021 1.00 95.56 313 ALA A CA 1
ATOM 2404 C C . ALA A 1 313 ? 4.959 2.917 3.465 1.00 95.56 313 ALA A C 1
ATOM 2406 O O . ALA A 1 313 ? 4.146 2.741 4.379 1.00 95.56 313 ALA A O 1
ATOM 2407 N N . LEU A 1 314 ? 6.272 3.026 3.692 1.00 96.62 314 LEU A N 1
ATOM 2408 C CA . LEU A 1 314 ? 6.872 3.018 5.024 1.00 96.62 314 LEU A CA 1
ATOM 2409 C C . LEU A 1 314 ? 6.419 4.233 5.839 1.00 96.62 314 LEU A C 1
ATOM 2411 O O . LEU A 1 314 ? 5.934 4.060 6.954 1.00 96.62 314 LEU A O 1
ATOM 2415 N N . ALA A 1 315 ? 6.466 5.439 5.268 1.00 95.00 315 ALA A N 1
ATOM 2416 C CA . ALA A 1 315 ? 5.963 6.649 5.920 1.00 95.00 315 ALA A CA 1
ATOM 2417 C C . ALA A 1 315 ? 4.483 6.506 6.323 1.00 95.00 315 ALA A C 1
ATOM 2419 O O . ALA A 1 315 ? 4.118 6.785 7.464 1.00 95.00 315 ALA A O 1
ATOM 2420 N N . SER A 1 316 ? 3.648 5.965 5.429 1.00 94.00 316 SER A N 1
ATOM 2421 C CA . SER A 1 316 ? 2.237 5.667 5.723 1.00 94.00 316 SER A CA 1
ATOM 2422 C C . SER A 1 316 ? 2.082 4.600 6.817 1.00 94.00 316 SER A C 1
ATOM 2424 O O . SER A 1 316 ? 1.149 4.651 7.612 1.00 94.00 316 SER A O 1
ATOM 2426 N N . THR A 1 317 ? 2.994 3.629 6.891 1.00 93.88 317 THR A N 1
ATOM 2427 C CA . THR A 1 317 ? 2.993 2.598 7.942 1.00 93.88 317 THR A CA 1
ATOM 2428 C C . THR A 1 317 ? 3.342 3.189 9.304 1.00 93.88 317 THR A C 1
ATOM 2430 O O . THR A 1 317 ? 2.678 2.873 10.290 1.00 93.88 317 THR A O 1
ATOM 2433 N N . LEU A 1 318 ? 4.326 4.087 9.360 1.00 94.50 318 LEU A N 1
ATOM 2434 C CA . LEU A 1 318 ? 4.685 4.810 10.580 1.00 94.50 318 LEU A CA 1
ATOM 2435 C C . LEU A 1 318 ? 3.551 5.733 11.039 1.00 94.50 318 LEU A C 1
ATOM 2437 O O . LEU A 1 318 ? 3.244 5.782 12.228 1.00 94.50 318 LEU A O 1
ATOM 2441 N N . GLU A 1 319 ? 2.892 6.428 10.111 1.00 92.75 319 GLU A N 1
ATOM 2442 C CA . GLU A 1 319 ? 1.716 7.253 10.403 1.00 92.75 319 GLU A CA 1
ATOM 2443 C C . GLU A 1 319 ? 0.559 6.410 10.954 1.00 92.75 319 GLU A C 1
ATOM 2445 O O . GLU A 1 319 ? -0.011 6.752 11.989 1.00 92.75 319 GLU A O 1
ATOM 2450 N N . LEU A 1 320 ? 0.265 5.265 10.327 1.00 92.00 320 LEU A N 1
ATOM 2451 C CA . LEU A 1 320 ? -0.757 4.334 10.804 1.00 92.00 320 LEU A CA 1
ATOM 2452 C C . LEU A 1 320 ? -0.431 3.818 12.209 1.00 92.00 320 LEU A C 1
ATOM 2454 O O . LEU A 1 320 ? -1.310 3.782 13.066 1.00 92.00 320 LEU A O 1
ATOM 2458 N N . TRP A 1 321 ? 0.829 3.461 12.464 1.00 90.50 321 TRP A N 1
ATOM 2459 C CA . TRP A 1 321 ? 1.283 3.033 13.785 1.00 90.50 321 TRP A CA 1
ATOM 2460 C C . TRP A 1 321 ? 1.075 4.131 14.836 1.00 90.50 321 TRP A C 1
ATOM 2462 O O . TRP A 1 321 ? 0.503 3.857 15.891 1.00 90.50 321 TRP A O 1
ATOM 2472 N N . ARG A 1 322 ? 1.440 5.387 14.534 1.00 90.62 322 ARG A N 1
ATOM 2473 C CA . ARG A 1 322 ? 1.211 6.535 15.432 1.00 90.62 322 ARG A CA 1
ATOM 2474 C C . ARG A 1 322 ? -0.276 6.754 15.723 1.00 90.62 322 ARG A C 1
ATOM 2476 O O . ARG A 1 322 ? -0.640 6.883 16.889 1.00 90.62 322 ARG A O 1
ATOM 2483 N N . LEU A 1 323 ? -1.125 6.759 14.691 1.00 89.25 323 LEU A N 1
ATOM 2484 C CA . LEU A 1 323 ? -2.573 6.959 14.832 1.00 89.25 323 LEU A CA 1
ATOM 2485 C C . LEU A 1 323 ? -3.230 5.822 15.622 1.00 89.25 323 LEU A C 1
ATOM 2487 O O . LEU A 1 323 ? -4.021 6.078 16.523 1.00 89.25 323 LEU A O 1
ATOM 2491 N N . SER A 1 324 ? -2.843 4.572 15.354 1.00 89.06 324 SER A N 1
ATOM 2492 C CA . SER A 1 324 ? -3.385 3.386 16.037 1.00 89.06 324 SER A CA 1
ATOM 2493 C C . SER A 1 324 ? -3.101 3.350 17.546 1.00 89.06 324 SER A C 1
ATOM 2495 O O . SER A 1 324 ? -3.796 2.655 18.287 1.00 89.06 324 SER A O 1
ATOM 2497 N N . ARG A 1 325 ? -2.094 4.101 18.016 1.00 86.62 325 ARG A N 1
ATOM 2498 C CA . ARG A 1 325 ? -1.726 4.225 19.436 1.00 86.62 325 ARG A CA 1
ATOM 2499 C C . ARG A 1 325 ? -2.401 5.391 20.157 1.00 86.62 325 ARG A C 1
ATOM 2501 O O . ARG A 1 325 ? -2.366 5.433 21.381 1.00 86.62 325 ARG A O 1
ATOM 2508 N N . ARG A 1 326 ? -2.965 6.351 19.421 1.00 81.56 326 ARG A N 1
ATOM 2509 C CA . ARG A 1 326 ? -3.512 7.606 19.961 1.00 81.56 326 ARG A CA 1
ATOM 2510 C C . ARG A 1 326 ? -4.917 7.861 19.430 1.00 81.56 326 ARG A C 1
ATOM 2512 O O . ARG A 1 326 ? -5.213 8.951 18.950 1.00 81.56 326 ARG A O 1
ATOM 2519 N N . LEU A 1 327 ? -5.764 6.836 19.475 1.00 83.56 327 LEU A N 1
ATOM 2520 C CA . LEU A 1 327 ? -7.169 7.016 19.141 1.00 83.56 327 LEU A CA 1
ATOM 2521 C C . LEU A 1 327 ? -7.878 7.734 20.282 1.00 83.56 327 LEU A C 1
ATOM 2523 O O . LEU A 1 327 ? -7.705 7.386 21.453 1.00 83.56 327 LEU A O 1
ATOM 2527 N N . THR A 1 328 ? -8.671 8.735 19.916 1.00 81.75 328 THR A N 1
ATOM 2528 C CA . THR A 1 328 ? -9.547 9.442 20.843 1.00 81.75 328 THR A CA 1
ATOM 2529 C C . THR A 1 328 ? -10.623 8.486 21.339 1.00 81.75 328 THR A C 1
ATOM 2531 O O . THR A 1 328 ? -11.261 7.794 20.546 1.00 81.75 328 THR A O 1
ATOM 2534 N N . ILE A 1 329 ? -10.811 8.451 22.653 1.00 80.06 329 ILE A N 1
ATOM 2535 C CA . ILE A 1 329 ? -11.851 7.660 23.305 1.00 80.06 329 ILE A CA 1
ATOM 2536 C C . ILE A 1 329 ? -13.187 8.397 23.131 1.00 80.06 329 ILE A C 1
ATOM 2538 O O . ILE A 1 329 ? -13.273 9.571 23.499 1.00 80.06 329 ILE A O 1
ATOM 2542 N N . PRO A 1 330 ? -14.223 7.758 22.561 1.00 83.50 330 PRO A N 1
ATOM 2543 C CA . PRO A 1 330 ? -15.554 8.350 22.474 1.00 83.50 330 PRO A CA 1
ATOM 2544 C C . PRO A 1 330 ? -16.160 8.626 23.850 1.00 83.50 330 PRO A C 1
ATOM 2546 O O . PRO A 1 330 ? -16.043 7.803 24.754 1.00 83.50 330 PRO A O 1
ATOM 2549 N N . ALA A 1 331 ? -16.919 9.717 23.979 1.00 81.00 331 ALA A N 1
ATOM 2550 C CA . ALA A 1 331 ? -17.650 10.041 25.209 1.00 81.00 331 ALA A CA 1
ATOM 2551 C C . ALA A 1 331 ? -18.638 8.934 25.638 1.00 81.00 331 ALA A C 1
ATOM 2553 O O . ALA A 1 331 ? -18.895 8.759 26.827 1.00 81.00 331 ALA A O 1
ATOM 2554 N N . ALA A 1 332 ? -19.142 8.143 24.682 1.00 81.88 332 ALA A N 1
ATOM 2555 C CA . ALA A 1 332 ? -19.982 6.979 24.959 1.00 81.88 332 ALA A CA 1
ATOM 2556 C C . ALA A 1 332 ? -19.290 5.942 25.865 1.00 81.88 332 ALA A C 1
ATOM 2558 O O . ALA A 1 332 ? -19.967 5.294 26.659 1.00 81.88 332 ALA A O 1
ATOM 2559 N N . LEU A 1 333 ? -17.958 5.808 25.796 1.00 84.19 333 LEU A N 1
ATOM 2560 C CA . LEU A 1 333 ? -17.209 4.906 26.675 1.00 84.19 333 LEU A CA 1
ATOM 2561 C C . LEU A 1 333 ? -17.088 5.443 28.102 1.00 84.19 333 LEU A C 1
ATOM 2563 O O . LEU A 1 333 ? -17.112 4.652 29.040 1.00 84.19 333 LEU A O 1
A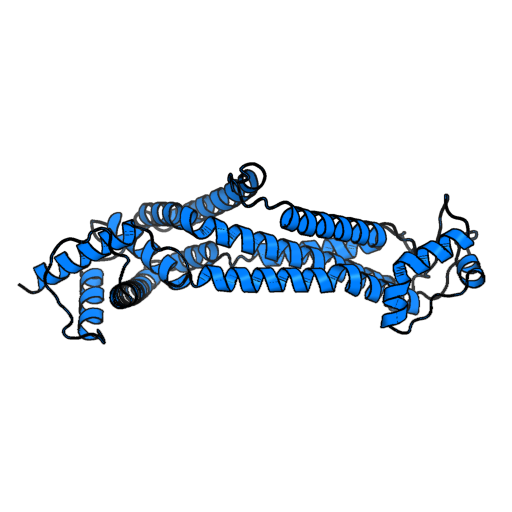TOM 2567 N N . CYS A 1 334 ? -17.016 6.766 28.280 1.00 82.75 334 CYS A N 1
ATOM 2568 C CA . CYS A 1 334 ? -17.040 7.377 29.610 1.00 82.75 334 CYS A CA 1
ATOM 2569 C C . CYS A 1 334 ? -18.373 7.093 30.319 1.00 82.75 334 CYS A C 1
ATOM 2571 O O . CYS A 1 334 ? -18.382 6.669 31.472 1.00 82.75 334 CYS A O 1
ATOM 2573 N N . GLY A 1 335 ? -19.497 7.262 29.611 1.00 82.81 335 GLY A N 1
ATOM 2574 C CA . GLY A 1 335 ? -20.824 6.951 30.152 1.00 82.81 335 GLY A CA 1
ATOM 2575 C C . GLY A 1 335 ? -20.992 5.466 30.483 1.00 82.81 335 GLY A C 1
ATOM 2576 O O . GLY A 1 335 ? -21.464 5.122 31.564 1.00 82.81 335 GLY A O 1
ATOM 2577 N N . TYR A 1 336 ? -20.542 4.586 29.587 1.00 86.31 336 TYR A N 1
ATOM 2578 C CA . TYR A 1 336 ? -20.577 3.138 29.792 1.00 86.31 336 TYR A CA 1
ATOM 2579 C C . TYR A 1 336 ? -19.757 2.689 31.010 1.00 86.31 336 TYR A C 1
ATOM 2581 O O . TYR A 1 336 ? -20.236 1.881 31.804 1.00 86.31 336 TYR A O 1
ATOM 2589 N N . MET A 1 337 ? -18.570 3.269 31.218 1.00 85.44 337 MET A N 1
ATOM 2590 C CA . MET A 1 337 ? -17.761 3.001 32.408 1.00 85.44 337 MET A CA 1
ATOM 2591 C C . MET A 1 337 ? -18.483 3.395 33.702 1.00 85.44 337 MET A C 1
ATOM 2593 O O . MET A 1 337 ? -18.512 2.618 34.653 1.00 85.44 337 MET A O 1
ATOM 2597 N N . GLY A 1 338 ? -19.141 4.559 33.715 1.00 81.25 338 GLY A N 1
ATOM 2598 C CA . GLY A 1 338 ? -19.953 4.988 34.856 1.00 81.25 338 GLY A CA 1
ATOM 2599 C C . GLY A 1 338 ? -21.058 3.987 35.213 1.00 81.25 338 GLY A C 1
ATOM 2600 O O . GLY A 1 338 ? -21.266 3.692 36.387 1.00 81.25 338 GLY A O 1
ATOM 2601 N N . VAL A 1 339 ? -21.724 3.400 34.211 1.00 84.44 339 VAL A N 1
ATOM 2602 C CA . VAL A 1 339 ? -22.757 2.371 34.434 1.00 84.44 339 VAL A CA 1
ATOM 2603 C C . VAL A 1 339 ? -22.165 1.091 35.035 1.00 84.44 339 VAL A C 1
ATOM 2605 O O . VAL A 1 339 ? -22.784 0.499 35.920 1.00 84.44 339 VAL A O 1
ATOM 2608 N N . LEU A 1 340 ? -20.979 0.664 34.586 1.00 85.00 340 LEU A N 1
ATOM 2609 C CA . LEU A 1 340 ? -20.311 -0.526 35.124 1.00 85.00 340 LEU A CA 1
ATOM 2610 C C . LEU A 1 340 ? -19.928 -0.351 36.598 1.00 85.00 340 LEU A C 1
ATOM 2612 O O . LEU A 1 340 ? -20.194 -1.248 37.394 1.00 85.00 340 LEU A O 1
ATOM 2616 N N . LEU A 1 341 ? -19.390 0.814 36.971 1.00 77.75 341 LEU A N 1
ATOM 2617 C CA . LEU A 1 341 ? -19.004 1.113 38.356 1.00 77.75 341 LEU A CA 1
ATOM 2618 C C . LEU A 1 341 ? -20.207 1.152 39.311 1.00 77.75 341 LEU A C 1
ATOM 2620 O O . LEU A 1 341 ? -20.120 0.655 40.434 1.00 77.75 341 LEU A O 1
ATOM 2624 N N . VAL A 1 342 ? -21.340 1.707 38.862 1.00 78.50 342 VAL A N 1
ATOM 2625 C CA . VAL A 1 342 ? -22.584 1.729 39.652 1.00 78.50 342 VAL A CA 1
ATOM 2626 C C . VAL A 1 342 ? -23.134 0.315 39.853 1.00 78.50 342 VAL A C 1
ATOM 2628 O O . VAL A 1 342 ? -23.563 -0.021 40.954 1.00 78.50 342 VAL A O 1
ATOM 2631 N N . ARG A 1 343 ? -23.106 -0.530 38.812 1.00 75.62 343 ARG A N 1
ATOM 2632 C CA . ARG A 1 343 ? -23.561 -1.927 38.915 1.00 75.62 343 ARG A CA 1
ATOM 2633 C C . ARG A 1 343 ? -22.686 -2.757 39.850 1.00 75.62 343 ARG A C 1
ATOM 2635 O O . ARG A 1 343 ? -23.232 -3.501 40.653 1.00 75.62 343 ARG A O 1
ATOM 2642 N N . ALA A 1 344 ? -21.367 -2.586 39.797 1.00 68.38 344 ALA A N 1
ATOM 2643 C CA . ALA A 1 344 ? -20.448 -3.272 40.704 1.00 68.38 344 ALA A CA 1
ATOM 2644 C C . ALA A 1 344 ? -20.714 -2.926 42.184 1.00 68.38 344 ALA A C 1
ATOM 2646 O O . ALA A 1 344 ? -20.743 -3.810 43.041 1.00 68.38 344 ALA A O 1
ATOM 2647 N N . HIS A 1 345 ? -21.001 -1.654 42.484 1.00 65.94 345 HIS A N 1
ATOM 2648 C CA . HIS A 1 345 ? -21.364 -1.234 43.843 1.00 65.94 345 HIS A CA 1
ATOM 2649 C C . HIS A 1 345 ? -22.706 -1.813 44.304 1.00 65.94 345 HIS A C 1
ATOM 2651 O O . HIS A 1 345 ? -22.826 -2.241 45.445 1.00 65.94 345 HIS A O 1
ATOM 2657 N N . ALA A 1 346 ? -23.710 -1.865 43.425 1.00 67.50 346 ALA A N 1
ATOM 2658 C CA . ALA A 1 346 ? -25.024 -2.408 43.772 1.00 67.50 346 ALA A CA 1
ATOM 2659 C C . ALA A 1 346 ? -25.014 -3.925 44.052 1.00 67.50 346 ALA A C 1
ATOM 2661 O O . ALA A 1 346 ? -25.917 -4.420 44.717 1.00 67.50 346 ALA A O 1
ATOM 2662 N N . GLU A 1 347 ? -24.026 -4.666 43.543 1.00 59.75 347 GLU A N 1
ATOM 2663 C CA . GLU A 1 347 ? -23.889 -6.116 43.751 1.00 59.75 347 GLU A CA 1
ATOM 2664 C C . GLU A 1 347 ? -23.054 -6.487 44.991 1.00 59.75 347 GLU A C 1
ATOM 2666 O O . GLU A 1 347 ? -23.029 -7.654 45.382 1.00 59.75 347 GLU A O 1
ATOM 2671 N N . THR A 1 348 ? -22.363 -5.516 45.598 1.00 57.06 348 THR A N 1
ATOM 2672 C CA . THR A 1 348 ? -21.509 -5.713 46.787 1.00 57.06 348 THR A CA 1
ATOM 2673 C C . THR A 1 348 ? -22.176 -5.296 48.104 1.00 57.06 348 THR A C 1
ATOM 2675 O O . THR A 1 348 ? -21.698 -5.699 49.166 1.00 57.06 348 THR A O 1
ATOM 2678 N N . THR A 1 349 ? -23.277 -4.538 48.046 1.00 47.12 349 THR A N 1
ATOM 2679 C CA . THR A 1 349 ? -24.170 -4.201 49.178 1.00 47.12 349 THR A CA 1
ATOM 2680 C C . THR A 1 349 ? -25.314 -5.188 49.338 1.00 47.12 349 THR A C 1
ATOM 2682 O O . THR A 1 349 ? -25.579 -5.599 50.488 1.00 47.12 349 THR A O 1
#